Protein AF-D3AN12-F1 (afdb_monomer)

Radius of gyration: 29.31 Å; Cα contacts (8 Å, |Δi|>4): 213; chains: 1; bounding box: 76×52×79 Å

Sequence (267 aa):
MKKCLSVLLSAVMAASLLGGCGSADQKPTSPAAAESTAEGSTTAEAAPAPEKAETAPGEKKQISLWFWSAPADQQVLLKQIIEDDINAVQDDYVLNIEFHAGNDQNIATALAANSGPDIVFTSGPSYVTNYASAGKLENLDRYAEKYGWNDRLLEPIYNLGTYEGSLYGLSNSLMVMGVFYNKKVLSDNGWEVPKTIEEMETIMKAAQEKGLYGSVTGNKGWKPVNANYSSLFLNHIAGPEKVYECLKGEAKWNNPDMVEALNKSAE

Solvent-accessible surface area (backbone atoms only — not comparable to full-atom values): 16950 Å² total; per-residue (Å²): 140,80,77,71,69,70,64,66,66,69,66,70,80,74,76,84,83,87,88,80,90,82,91,80,92,79,82,93,76,85,83,78,88,80,86,86,84,89,80,81,92,74,84,76,77,76,76,79,77,82,74,79,76,81,74,57,94,92,57,58,46,80,40,36,30,45,35,70,55,63,61,69,72,55,47,52,52,51,39,54,69,48,34,49,54,52,38,75,77,38,85,64,42,35,61,44,80,43,70,29,84,62,32,57,59,52,46,54,54,26,50,75,69,77,46,70,54,78,40,85,58,68,97,50,48,73,54,44,46,57,34,47,77,66,68,73,47,66,78,37,52,72,54,33,62,76,69,45,39,80,82,73,46,57,66,72,42,50,56,49,12,40,48,99,90,40,35,50,48,77,60,94,72,86,88,82,89,80,88,86,78,64,67,65,64,31,58,79,68,76,45,78,86,61,88,47,69,69,51,41,50,52,53,22,51,57,28,43,78,71,76,41,80,53,76,88,85,85,42,89,89,49,61,72,51,54,56,58,58,52,46,50,30,35,36,72,63,39,28,57,67,56,50,48,35,32,74,73,64,78,38,67,76,86,36,70,49,46,48,49,13,54,54,61,72,74,110

Organism: NCBI:txid566550

pLDDT: mean 81.26, std 22.51, range [25.5, 97.81]

Mean predicted aligned error: 13.16 Å

Secondary structure (DSSP, 8-state):
--SSSTTTSSSSTTSSS-----------PPPP-------------PPPPPP-PPPPTTPPEEEEEEEE---HHHHHHHIIIIIIHHHHT-SSEEEEEEEETTHHHHHHHHHHTT---SB---SSHHHHHHHHHTT-S---HHHHHHHTHHHHS-HHHHHTTEETTEE----S----------HHHHHHTTPPPPSSHHHHHHHHHHHHHTT--S-----SS-TTHHHHHHHHHIIIII-HHHHHHHHTTSS-TTSHHHHHHHHHTT-

Foldseek 3Di:
DPPVVVVVVVVVVPPPPDDDDDDDDDDDDDDDDDDDDDDDDDPPDDDDDDDPDDDPPQDAAEFEEEDADDPPVVVVVCCVVPQVVVCVPDRRYHYDYDHDHVLQVVQVVQLVVVHDGNHYDDPFLVVLQVCVVVVSFDFCVVVCVVVVVVVVDDPVQQVSQDYPRTGGDGDPDDDDDDDDDDPVVCVVVVHDDDPDPVSLVVQQVVQVVVVHHSDDDDPPVPVCCVVVLLVVLLCPQLNPVNVVCCVVVVDPCPDPSNVVSVVVSVD

Nearest PDB structures (foldseek):
  4r9g-assembly1_A  TM=7.525E-01  e=2.492E-06  Caldanaerobius polysaccharolyticus
  4ry1-assembly2_B  TM=7.846E-01  e=5.641E-04  Pectobacterium atrosepticum SCRI1043
  3k02-assembly1_A  TM=7.429E-01  e=3.812E-04  Streptomyces glaucescens
  4jxi-assembly2_B  TM=6.904E-01  e=2.935E-04  synthetic construct
  5ci5-assembly2_B  TM=7.044E-01  e=5.641E-04  Pseudothermotoga lettingae TMO

InterPro domains:
  IPR006059 Bacterial-type extracellular solute-binding protein [PF13416] (105-233)
  IPR050490 Bacterial solute-binding protein 1 [PTHR43649] (7-264)

Structure (mmCIF, N/CA/C/O backbone):
data_AF-D3AN12-F1
#
_entry.id   AF-D3AN12-F1
#
loop_
_atom_site.group_PDB
_atom_site.id
_atom_site.type_symbol
_atom_site.label_atom_id
_atom_site.label_alt_id
_atom_site.label_comp_id
_atom_site.label_asym_id
_atom_site.label_entity_id
_atom_site.label_seq_id
_atom_site.pdbx_PDB_ins_code
_atom_site.Cartn_x
_atom_site.Cartn_y
_atom_site.Cartn_z
_atom_site.occupancy
_atom_site.B_iso_or_equiv
_atom_site.auth_seq_id
_atom_site.auth_comp_id
_atom_site.auth_asym_id
_atom_site.auth_atom_id
_atom_site.pdbx_PDB_model_num
ATOM 1 N N . MET A 1 1 ? 44.619 -27.761 39.019 1.00 52.31 1 MET A N 1
ATOM 2 C CA . MET A 1 1 ? 44.752 -26.403 38.433 1.00 52.31 1 MET A CA 1
ATOM 3 C C . MET A 1 1 ? 43.468 -25.879 37.758 1.00 52.31 1 MET A C 1
ATOM 5 O O . MET A 1 1 ? 43.549 -25.095 36.830 1.00 52.31 1 MET A O 1
ATOM 9 N N . LYS A 1 2 ? 42.268 -26.238 38.246 1.00 39.97 2 LYS A N 1
ATOM 10 C CA . LYS A 1 2 ? 40.987 -25.613 37.835 1.00 39.97 2 LYS A CA 1
ATOM 11 C C . LYS A 1 2 ? 40.134 -25.131 39.023 1.00 39.97 2 LYS A C 1
ATOM 13 O O . LYS A 1 2 ? 39.005 -24.716 38.834 1.00 39.97 2 LYS A O 1
ATOM 18 N N . LYS A 1 3 ? 40.678 -25.177 40.249 1.00 45.53 3 LYS A N 1
ATOM 19 C CA . LYS A 1 3 ? 39.999 -24.734 41.484 1.00 45.53 3 LYS A CA 1
ATOM 20 C C . LYS A 1 3 ? 40.662 -23.528 42.172 1.00 45.53 3 LYS A C 1
ATOM 22 O O . LYS A 1 3 ? 40.116 -23.025 43.138 1.00 45.53 3 LYS A O 1
ATOM 27 N N . CYS A 1 4 ? 41.788 -23.028 41.649 1.00 49.06 4 CYS A N 1
ATOM 28 C CA . CYS A 1 4 ? 42.435 -21.803 42.151 1.00 49.06 4 CYS A CA 1
ATOM 29 C C . CYS A 1 4 ? 42.132 -20.557 41.298 1.00 49.06 4 CYS A C 1
ATOM 31 O O . CYS A 1 4 ? 42.410 -19.450 41.733 1.00 49.06 4 CYS A O 1
ATOM 33 N N . LEU A 1 5 ? 41.531 -20.716 40.112 1.00 46.91 5 LEU A N 1
ATOM 34 C CA . LEU A 1 5 ? 41.168 -19.591 39.237 1.00 46.91 5 LEU A CA 1
ATOM 35 C C . LEU A 1 5 ? 39.780 -19.005 39.572 1.00 46.91 5 LEU A C 1
ATOM 37 O O . LEU A 1 5 ? 39.487 -17.865 39.240 1.00 46.91 5 LEU A O 1
ATOM 41 N N . SER A 1 6 ? 38.938 -19.766 40.277 1.00 44.53 6 SER A N 1
ATOM 42 C CA . SER A 1 6 ? 37.552 -19.400 40.612 1.00 44.53 6 SER A CA 1
ATOM 43 C C . SER A 1 6 ? 37.424 -18.502 41.849 1.00 44.53 6 SER A C 1
ATOM 45 O O . SER A 1 6 ? 36.357 -17.956 42.093 1.00 44.53 6 SER A O 1
ATOM 47 N N . VAL A 1 7 ? 38.492 -18.360 42.642 1.00 49.88 7 VAL A N 1
ATOM 48 C CA . VAL A 1 7 ? 38.493 -17.577 43.894 1.00 49.88 7 VAL A CA 1
ATOM 49 C C . VAL A 1 7 ? 39.063 -16.166 43.683 1.00 49.88 7 VAL A C 1
ATOM 51 O O . VAL A 1 7 ? 38.741 -15.253 44.433 1.00 49.88 7 VAL A O 1
ATOM 54 N N . LEU A 1 8 ? 39.836 -15.945 42.614 1.00 45.38 8 LEU A N 1
ATOM 55 C CA . LEU A 1 8 ? 40.460 -14.651 42.308 1.00 45.38 8 LEU A CA 1
ATOM 56 C C . LEU A 1 8 ? 39.580 -13.706 41.472 1.00 45.38 8 LEU A C 1
ATOM 58 O O . LEU A 1 8 ? 39.816 -12.503 41.482 1.00 45.38 8 LEU A O 1
ATOM 62 N N . LEU A 1 9 ? 38.536 -14.210 40.805 1.00 42.16 9 LEU A N 1
ATOM 63 C CA . LEU A 1 9 ? 37.621 -13.375 40.010 1.00 42.16 9 LEU A CA 1
ATOM 64 C C . LEU A 1 9 ? 36.432 -12.826 40.822 1.00 42.16 9 LEU A C 1
ATOM 66 O O . LEU A 1 9 ? 35.814 -11.840 40.433 1.00 42.16 9 LEU A O 1
ATOM 70 N N . SER A 1 10 ? 36.157 -13.412 41.989 1.00 45.72 10 SER A N 1
ATOM 71 C CA . SER A 1 10 ? 35.068 -13.000 42.888 1.00 45.72 10 SER A CA 1
ATOM 72 C C . SER A 1 10 ? 35.474 -11.897 43.876 1.00 45.72 10 SER A C 1
ATOM 74 O O . SER A 1 10 ? 34.620 -11.360 44.572 1.00 45.72 10 SER A O 1
ATOM 76 N N . ALA A 1 11 ? 36.762 -11.535 43.933 1.00 45.75 11 ALA A N 1
ATOM 77 C CA . ALA A 1 11 ? 37.289 -10.494 44.822 1.00 45.75 11 ALA A CA 1
ATOM 78 C C . ALA A 1 11 ? 37.410 -9.105 44.159 1.00 45.75 11 ALA A C 1
ATOM 80 O O . ALA A 1 11 ? 37.639 -8.120 44.852 1.00 45.75 11 ALA A O 1
ATOM 81 N N . VAL A 1 12 ? 37.223 -8.998 42.836 1.00 45.31 12 VAL A N 1
ATOM 82 C CA . VAL A 1 12 ? 37.348 -7.721 42.097 1.00 45.31 12 VAL A CA 1
ATOM 83 C C . VAL A 1 12 ? 35.992 -7.026 41.881 1.00 45.31 12 VAL A C 1
ATOM 85 O O . VAL A 1 12 ? 35.948 -5.829 41.629 1.00 45.31 12 VAL A O 1
ATOM 88 N N . MET A 1 13 ? 34.865 -7.722 42.080 1.00 43.56 13 MET A N 1
ATOM 89 C CA . MET A 1 13 ? 33.516 -7.137 41.952 1.00 43.56 13 MET A CA 1
ATOM 90 C C . MET A 1 13 ? 32.923 -6.564 43.254 1.00 43.56 13 MET A C 1
ATOM 92 O O . MET A 1 13 ? 31.776 -6.132 43.258 1.00 43.56 13 MET A O 1
ATOM 96 N N . ALA A 1 14 ? 33.687 -6.511 44.350 1.00 46.44 14 ALA A N 1
ATOM 97 C CA . ALA A 1 14 ? 33.199 -6.048 45.656 1.00 46.44 14 ALA A CA 1
ATOM 98 C C . ALA A 1 14 ? 33.867 -4.751 46.168 1.00 46.44 14 ALA A C 1
ATOM 100 O O . ALA A 1 14 ? 33.756 -4.442 47.350 1.00 46.44 14 ALA A O 1
ATOM 101 N N . ALA A 1 15 ? 34.550 -3.985 45.305 1.00 47.16 15 ALA A N 1
ATOM 102 C CA . ALA A 1 15 ? 35.310 -2.789 45.704 1.00 47.16 15 ALA A CA 1
ATOM 103 C C . ALA A 1 15 ? 34.928 -1.490 44.961 1.00 47.16 15 ALA A C 1
ATOM 105 O O . ALA A 1 15 ? 35.727 -0.561 44.903 1.00 47.16 15 ALA A O 1
ATOM 106 N N . SER A 1 16 ? 33.716 -1.391 44.406 1.00 44.06 16 SER A N 1
ATOM 107 C CA . SER A 1 16 ? 33.217 -0.153 43.770 1.00 44.06 16 SER A CA 1
ATOM 108 C C . SER A 1 16 ? 31.897 0.371 44.346 1.00 44.06 16 SER A C 1
ATOM 110 O O . SER A 1 16 ? 31.283 1.273 43.785 1.00 44.06 16 SER A O 1
ATOM 112 N N . LEU A 1 17 ? 31.48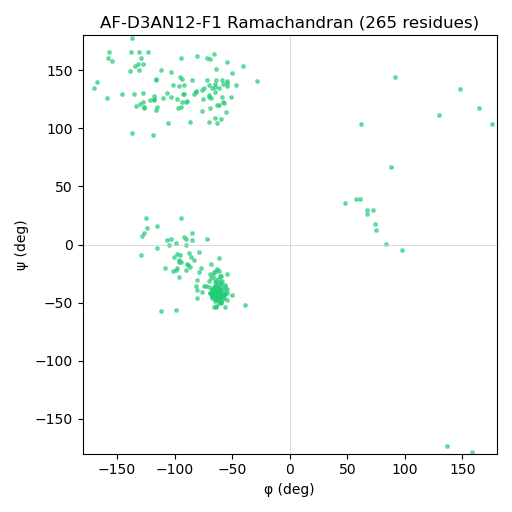2 -0.129 45.509 1.00 44.03 17 LEU A N 1
ATOM 113 C CA . LEU A 1 17 ? 30.376 0.435 46.277 1.00 44.03 17 LEU A CA 1
ATOM 114 C C . LEU A 1 17 ? 30.923 0.877 47.632 1.00 44.03 17 LEU A C 1
ATOM 116 O O . LEU A 1 17 ? 31.055 0.035 48.511 1.00 44.03 17 LEU A O 1
ATOM 120 N N . LEU A 1 18 ? 31.296 2.161 47.755 1.00 41.44 18 LEU A N 1
ATOM 121 C CA . LEU A 1 18 ? 31.170 3.023 48.948 1.00 41.44 18 LEU A CA 1
ATOM 122 C C . LEU A 1 18 ? 32.049 4.286 48.820 1.00 41.44 18 LEU A C 1
ATOM 124 O O . LEU A 1 18 ? 33.273 4.213 48.793 1.00 41.44 18 LEU A O 1
ATOM 128 N N . GLY A 1 19 ? 31.385 5.445 48.820 1.00 42.91 19 GLY A N 1
ATOM 129 C CA . GLY A 1 19 ? 31.954 6.795 48.919 1.00 42.91 19 GLY A CA 1
ATOM 130 C C . GLY A 1 19 ? 31.393 7.688 47.810 1.00 42.91 19 GLY A C 1
ATOM 131 O O . GLY A 1 19 ? 31.670 7.446 46.647 1.00 42.91 19 GLY A O 1
ATOM 132 N N . GLY A 1 20 ? 30.569 8.707 48.033 1.00 32.62 20 GLY A N 1
ATOM 133 C CA . GLY A 1 20 ? 30.207 9.465 49.230 1.00 32.62 20 GLY A CA 1
ATOM 134 C C . GLY A 1 20 ? 29.904 10.901 48.764 1.00 32.62 20 GLY A C 1
ATOM 135 O O . GLY A 1 20 ? 30.629 11.428 47.929 1.00 32.62 20 GLY A O 1
ATOM 136 N N . CYS A 1 21 ? 28.797 11.480 49.234 1.00 42.41 21 CYS A N 1
ATOM 137 C CA . CYS A 1 21 ? 28.154 12.727 48.788 1.00 42.41 21 CYS A CA 1
ATOM 138 C C . CYS A 1 21 ? 29.018 14.007 48.754 1.00 42.41 21 CYS A C 1
ATOM 140 O O . CYS A 1 21 ? 29.907 14.184 49.582 1.00 42.41 21 CYS A O 1
ATOM 142 N N . GLY A 1 22 ? 28.596 14.982 47.931 1.00 34.34 22 GLY A N 1
ATOM 143 C CA . GLY A 1 22 ? 28.888 16.409 48.134 1.00 34.34 22 GLY A CA 1
ATOM 144 C C . GLY A 1 22 ? 28.388 17.322 47.002 1.00 34.34 22 GLY A C 1
ATOM 145 O O . GLY A 1 22 ? 29.000 17.369 45.944 1.00 34.34 22 GLY A O 1
ATOM 146 N N . SER A 1 23 ? 27.283 18.043 47.229 1.00 35.72 23 SER A N 1
ATOM 147 C CA . SER A 1 23 ? 26.678 19.033 46.317 1.00 35.72 23 SER A CA 1
ATOM 148 C C . SER A 1 23 ? 27.484 20.333 46.200 1.00 35.72 23 SER A C 1
ATOM 150 O O . SER A 1 23 ? 27.900 20.862 47.227 1.00 35.72 23 SER A O 1
ATOM 152 N N . ALA A 1 24 ? 27.566 20.910 44.994 1.00 32.44 24 ALA A N 1
ATOM 153 C CA . ALA A 1 24 ? 27.491 22.359 44.745 1.00 32.44 24 ALA A CA 1
ATOM 154 C C . ALA A 1 24 ? 27.367 22.660 43.236 1.00 32.44 24 ALA A C 1
ATOM 156 O O . ALA A 1 24 ? 28.078 22.083 42.418 1.00 32.44 24 ALA A O 1
ATOM 157 N N . ASP A 1 25 ? 26.453 23.574 42.906 1.00 32.88 25 ASP A N 1
ATOM 158 C CA . ASP A 1 25 ? 26.190 24.175 41.594 1.00 32.88 25 ASP A CA 1
ATOM 159 C C . ASP A 1 25 ? 27.440 24.649 40.834 1.00 32.88 25 ASP A C 1
ATOM 161 O O . ASP A 1 25 ? 28.252 25.377 41.402 1.00 32.88 25 ASP A O 1
ATOM 165 N N . GLN A 1 26 ? 27.502 24.390 39.516 1.00 29.78 26 GLN A N 1
ATOM 166 C CA . GLN A 1 26 ? 27.959 25.372 38.516 1.00 29.78 26 GLN A CA 1
ATOM 167 C C . GLN A 1 26 ? 27.647 24.945 37.061 1.00 29.78 26 GLN A C 1
ATOM 169 O O . GLN A 1 26 ? 27.750 23.781 36.688 1.00 29.78 26 GLN A O 1
ATOM 174 N N . LYS A 1 27 ? 27.230 25.942 36.264 1.00 30.70 27 LYS A N 1
ATOM 175 C CA . LYS A 1 27 ? 26.805 25.939 34.845 1.00 30.70 27 LYS A CA 1
ATOM 176 C C . LYS A 1 27 ? 27.629 25.059 33.881 1.00 30.70 27 LYS A C 1
ATOM 178 O O . LYS A 1 27 ? 28.842 24.966 34.042 1.00 30.70 27 LYS A O 1
ATOM 183 N N . PRO A 1 28 ? 27.025 24.583 32.769 1.00 31.42 28 PRO A N 1
ATOM 184 C CA . PRO A 1 28 ? 27.781 24.008 31.664 1.00 31.42 28 PRO A CA 1
ATOM 185 C C . PRO A 1 28 ? 28.449 25.116 30.837 1.00 31.42 28 PRO A C 1
ATOM 187 O O . PRO A 1 28 ? 27.782 25.935 30.199 1.00 31.42 28 PRO A O 1
ATOM 190 N N . THR A 1 29 ? 29.779 25.131 30.843 1.00 27.70 29 THR A N 1
ATOM 191 C CA . THR A 1 29 ? 30.604 25.915 29.920 1.00 27.70 29 THR A CA 1
ATOM 192 C C . THR A 1 29 ? 30.964 25.034 28.726 1.00 27.70 29 THR A C 1
ATOM 194 O O . THR A 1 29 ? 31.534 23.958 28.887 1.00 27.70 29 THR A O 1
ATOM 197 N N . SER A 1 30 ? 30.613 25.495 27.528 1.00 36.59 30 SER A N 1
ATOM 198 C CA . SER A 1 30 ? 31.071 24.954 26.244 1.00 36.59 30 SER A CA 1
ATOM 199 C C . SER A 1 30 ? 32.601 25.017 26.126 1.00 36.59 30 SER A C 1
ATOM 201 O O . SER A 1 30 ? 33.173 26.044 26.506 1.00 36.59 30 SER A O 1
ATOM 203 N N . PRO A 1 31 ? 33.271 24.010 25.540 1.00 32.91 31 PRO A N 1
ATOM 204 C CA . PRO A 1 31 ? 34.570 24.218 24.919 1.00 32.91 31 PRO A CA 1
ATOM 205 C C . PRO A 1 31 ? 34.417 24.407 23.411 1.00 32.91 31 PRO A C 1
ATOM 207 O O . PRO A 1 31 ? 33.844 23.586 22.695 1.00 32.91 31 PRO A O 1
ATOM 210 N N . ALA A 1 32 ? 34.971 25.529 22.974 1.00 28.02 32 ALA A N 1
ATOM 211 C CA . ALA A 1 32 ? 35.115 25.957 21.604 1.00 28.02 32 ALA A CA 1
ATOM 212 C C . ALA A 1 32 ? 36.059 25.067 20.777 1.00 28.02 32 ALA A C 1
ATOM 214 O O . ALA A 1 32 ? 36.867 24.297 21.293 1.00 28.02 32 ALA A O 1
ATOM 215 N N . ALA A 1 33 ? 35.909 25.275 19.471 1.00 30.27 33 ALA A N 1
ATOM 216 C CA . ALA A 1 33 ? 36.721 24.862 18.341 1.00 30.27 33 ALA A CA 1
ATOM 217 C C . ALA A 1 33 ? 38.226 24.674 18.598 1.00 30.27 33 ALA A C 1
ATOM 219 O O . ALA A 1 33 ? 38.886 25.514 19.208 1.00 30.27 33 ALA A O 1
ATOM 220 N N . ALA A 1 34 ? 38.766 23.625 17.978 1.00 28.30 34 ALA A N 1
ATOM 221 C CA . ALA A 1 34 ? 40.162 23.545 17.576 1.00 28.30 34 ALA A CA 1
ATOM 222 C C . ALA A 1 34 ? 40.216 23.485 16.039 1.00 28.30 34 ALA A C 1
ATOM 224 O O . ALA A 1 34 ? 39.654 22.578 15.423 1.00 28.30 34 ALA A O 1
ATOM 225 N N . GLU A 1 35 ? 40.855 24.491 15.444 1.00 29.25 35 GLU A N 1
ATOM 226 C CA . GLU A 1 35 ? 41.240 24.566 14.032 1.00 29.25 35 GLU A CA 1
ATOM 227 C C . GLU A 1 35 ? 42.287 23.486 13.702 1.00 29.25 35 GLU A C 1
ATOM 229 O O . GLU A 1 35 ? 43.193 23.214 14.484 1.00 29.25 35 GLU A O 1
ATOM 234 N N . SER A 1 36 ? 42.057 22.745 12.617 1.00 29.86 36 SER A N 1
ATOM 235 C CA . SER A 1 36 ? 42.786 22.800 11.338 1.00 29.86 36 SER A CA 1
ATOM 236 C C . SER A 1 36 ? 44.280 22.461 11.386 1.00 29.86 36 SER A C 1
ATOM 238 O O . SER A 1 36 ? 45.129 23.306 11.657 1.00 29.86 36 SER A O 1
ATOM 240 N N . THR A 1 37 ? 44.592 21.247 10.932 1.00 25.50 37 THR A N 1
ATOM 241 C CA . THR A 1 37 ? 45.783 20.967 10.126 1.00 25.50 37 THR A CA 1
ATOM 242 C C . THR A 1 37 ? 45.368 20.105 8.937 1.00 25.50 37 THR A C 1
ATOM 244 O O . THR A 1 37 ? 44.813 19.018 9.081 1.00 25.50 37 THR A O 1
ATOM 247 N N . ALA A 1 38 ? 45.589 20.651 7.744 1.00 33.66 38 ALA A N 1
ATOM 248 C CA . ALA A 1 38 ? 45.408 19.988 6.466 1.00 33.66 38 ALA A CA 1
ATOM 249 C C . ALA A 1 38 ? 46.636 19.128 6.148 1.00 33.66 38 ALA A C 1
ATOM 251 O O . ALA A 1 38 ? 47.751 19.639 6.193 1.00 33.66 38 ALA A O 1
ATOM 252 N N . GLU A 1 39 ? 46.427 17.872 5.751 1.00 29.98 39 GLU A N 1
ATOM 253 C CA . GLU A 1 39 ? 47.400 17.106 4.970 1.00 29.98 39 GLU A CA 1
ATOM 254 C C . GLU A 1 39 ? 46.710 15.947 4.228 1.00 29.98 39 GLU A C 1
ATOM 256 O O . GLU A 1 39 ? 46.029 15.120 4.827 1.00 29.98 39 GLU A O 1
ATOM 261 N N . GLY A 1 40 ? 46.909 15.897 2.905 1.00 29.30 40 GLY A N 1
ATOM 262 C CA . GLY A 1 40 ? 46.912 14.647 2.140 1.00 29.30 40 GLY A CA 1
ATOM 263 C C . GLY A 1 40 ? 45.582 14.116 1.602 1.00 29.30 40 GLY A C 1
ATOM 264 O O . GLY A 1 40 ? 45.173 13.014 1.950 1.00 29.30 40 GLY A O 1
ATOM 265 N N . SER A 1 41 ? 44.964 14.832 0.658 1.00 33.06 41 SER A N 1
ATOM 266 C CA . SER A 1 41 ? 43.992 14.231 -0.267 1.00 33.06 41 SER A CA 1
ATOM 267 C C . SER A 1 41 ? 44.703 13.205 -1.158 1.00 33.06 41 SER A C 1
ATOM 269 O O . SER A 1 41 ? 45.494 13.574 -2.026 1.00 33.06 41 SER A O 1
ATOM 271 N N . THR A 1 42 ? 44.430 11.920 -0.943 1.00 29.30 42 THR A N 1
ATOM 272 C CA . THR A 1 42 ? 44.619 10.886 -1.964 1.00 29.30 42 THR A CA 1
ATOM 273 C C . THR A 1 42 ? 43.241 10.502 -2.472 1.00 29.30 42 THR A C 1
ATOM 275 O O . THR A 1 42 ? 42.447 9.860 -1.790 1.00 29.30 42 THR A O 1
ATOM 278 N N . THR A 1 43 ? 42.935 10.978 -3.673 1.00 34.22 43 THR A N 1
ATOM 279 C CA . THR A 1 43 ? 41.746 10.616 -4.432 1.00 34.22 43 THR A CA 1
ATOM 280 C C . THR A 1 43 ? 41.826 9.122 -4.734 1.00 34.22 43 THR A C 1
ATOM 282 O O . THR A 1 43 ? 42.618 8.699 -5.573 1.00 34.22 43 THR A O 1
ATOM 285 N N . ALA A 1 44 ? 41.048 8.309 -4.021 1.00 36.00 44 ALA A N 1
ATOM 286 C CA . ALA A 1 44 ? 40.800 6.935 -4.425 1.00 36.00 44 ALA A CA 1
ATOM 287 C C . ALA A 1 44 ? 39.917 6.983 -5.677 1.00 36.00 44 ALA A C 1
ATOM 289 O O . ALA A 1 44 ? 38.739 7.334 -5.614 1.00 36.00 44 ALA A O 1
ATOM 290 N N . GLU A 1 45 ? 40.532 6.705 -6.820 1.00 35.97 45 GLU A N 1
ATOM 291 C CA . GLU A 1 45 ? 39.868 6.493 -8.098 1.00 35.97 45 GLU A CA 1
ATOM 292 C C . GLU A 1 45 ? 38.826 5.380 -7.924 1.00 35.97 45 GLU A C 1
ATOM 294 O O . GLU A 1 45 ? 39.155 4.237 -7.596 1.00 35.97 45 GLU A O 1
ATOM 299 N N . ALA A 1 46 ? 37.548 5.742 -8.051 1.00 37.75 46 ALA A N 1
ATOM 300 C CA . ALA A 1 46 ? 36.456 4.787 -8.018 1.00 37.75 46 ALA A CA 1
ATOM 301 C C . ALA A 1 46 ? 36.618 3.836 -9.208 1.00 37.75 46 ALA A C 1
ATOM 303 O O . ALA A 1 46 ? 36.624 4.272 -10.359 1.00 37.75 46 ALA A O 1
ATOM 304 N N . ALA A 1 47 ? 36.764 2.543 -8.918 1.00 43.50 47 ALA A N 1
ATOM 305 C CA . ALA A 1 47 ? 36.786 1.510 -9.941 1.00 43.50 47 ALA A CA 1
ATOM 306 C C . ALA A 1 47 ? 35.517 1.618 -10.812 1.00 43.50 47 ALA A C 1
ATOM 308 O O . ALA A 1 47 ? 34.427 1.813 -10.260 1.00 43.50 47 ALA A O 1
ATOM 309 N N . PRO A 1 48 ? 35.630 1.503 -12.148 1.00 36.50 48 PRO A N 1
ATOM 310 C CA . PRO A 1 48 ? 34.466 1.520 -13.019 1.00 36.50 48 PRO A CA 1
ATOM 311 C C . PRO A 1 48 ? 33.511 0.386 -12.627 1.00 36.50 48 PRO A C 1
ATOM 313 O O . PRO A 1 48 ? 33.939 -0.727 -12.314 1.00 36.50 48 PRO A O 1
ATOM 316 N N . ALA A 1 49 ? 32.212 0.693 -12.618 1.00 39.50 49 ALA A N 1
ATOM 317 C CA . ALA A 1 49 ? 31.163 -0.298 -12.421 1.00 39.50 49 ALA A CA 1
ATOM 318 C C . ALA A 1 49 ? 31.330 -1.435 -13.449 1.00 39.50 49 ALA A C 1
ATOM 320 O O . ALA A 1 49 ? 31.682 -1.149 -14.597 1.00 39.50 49 ALA A O 1
ATOM 321 N N . PRO A 1 50 ? 31.105 -2.706 -13.070 1.00 37.22 50 PRO A N 1
ATOM 322 C CA . PRO A 1 50 ? 31.255 -3.814 -13.998 1.00 37.22 50 PRO A CA 1
ATOM 323 C C . PRO A 1 50 ? 30.271 -3.635 -15.155 1.00 37.22 50 PRO A C 1
ATOM 325 O O . PRO A 1 50 ? 29.057 -3.560 -14.962 1.00 37.22 50 PRO A O 1
ATOM 328 N N . GLU A 1 51 ? 30.825 -3.535 -16.358 1.00 43.66 51 GLU A N 1
ATOM 329 C CA . GLU A 1 51 ? 30.088 -3.506 -17.612 1.00 43.66 51 GLU A CA 1
ATOM 330 C C . GLU A 1 51 ? 29.249 -4.790 -17.712 1.00 43.66 51 GLU A C 1
ATOM 332 O O . GLU A 1 51 ? 29.768 -5.902 -17.570 1.00 43.66 51 GLU A O 1
ATOM 337 N N . LYS A 1 52 ? 27.927 -4.633 -17.868 1.00 49.81 52 LYS A N 1
ATOM 338 C CA . LYS A 1 52 ? 26.967 -5.738 -17.999 1.00 49.81 52 LYS A CA 1
ATOM 339 C C . LYS A 1 52 ? 27.390 -6.531 -19.243 1.00 49.81 52 LYS A C 1
ATOM 341 O O . LYS A 1 52 ? 27.274 -6.017 -20.350 1.00 49.81 52 LYS A O 1
ATOM 346 N N . ALA A 1 53 ? 27.945 -7.730 -19.048 1.00 46.38 53 ALA A N 1
ATOM 347 C CA . ALA A 1 53 ? 28.478 -8.552 -20.131 1.00 46.38 53 ALA A CA 1
ATOM 348 C C . ALA A 1 53 ? 27.438 -8.708 -21.254 1.00 46.38 53 ALA A C 1
ATOM 350 O O . ALA A 1 53 ? 26.293 -9.087 -20.992 1.00 46.38 53 ALA A O 1
ATOM 351 N N . GLU A 1 54 ? 27.830 -8.392 -22.492 1.00 50.88 54 GLU A N 1
ATOM 352 C CA . GLU A 1 54 ? 26.975 -8.589 -23.662 1.00 50.88 54 GLU A CA 1
ATOM 353 C C . GLU A 1 54 ? 26.601 -10.070 -23.784 1.00 50.88 54 GLU A C 1
ATOM 355 O O . GLU A 1 54 ? 27.453 -10.959 -23.768 1.00 50.88 54 GLU A O 1
ATOM 360 N N . THR A 1 55 ? 25.298 -10.329 -23.872 1.00 57.78 55 THR A N 1
ATOM 361 C CA . THR A 1 55 ? 24.734 -11.676 -23.977 1.00 57.78 55 THR A CA 1
ATOM 362 C C . THR A 1 55 ? 25.130 -12.289 -25.321 1.00 57.78 55 THR A C 1
ATOM 364 O O . THR A 1 55 ? 25.039 -11.624 -26.357 1.00 57.78 55 THR A O 1
ATOM 367 N N . ALA A 1 56 ? 25.576 -13.548 -25.324 1.00 58.44 56 ALA A N 1
ATOM 368 C CA . ALA A 1 56 ? 26.011 -14.218 -26.546 1.00 58.44 56 ALA A CA 1
ATOM 369 C C . ALA A 1 56 ? 24.842 -14.389 -27.545 1.00 58.44 56 ALA A C 1
ATOM 371 O O . ALA A 1 56 ? 23.687 -14.527 -27.131 1.00 58.44 56 ALA A O 1
ATOM 372 N N . PRO A 1 57 ? 25.101 -14.420 -28.868 1.00 52.84 57 PRO A N 1
ATOM 373 C CA . PRO A 1 57 ? 24.049 -14.598 -29.867 1.00 52.84 57 PRO A CA 1
ATOM 374 C C . PRO A 1 57 ? 23.256 -15.893 -29.635 1.00 52.84 57 PRO A C 1
ATOM 376 O O . PRO A 1 57 ? 23.824 -16.983 -29.659 1.00 52.84 57 PRO A O 1
ATOM 379 N N . GLY A 1 58 ? 21.940 -15.769 -29.442 1.00 68.69 58 GLY A N 1
ATOM 380 C CA . GLY A 1 58 ? 21.023 -16.893 -29.201 1.00 68.69 58 GLY A CA 1
ATOM 381 C C . GLY A 1 58 ? 20.683 -17.154 -27.729 1.00 68.69 58 GLY A C 1
ATOM 382 O O . GLY A 1 58 ? 19.828 -17.994 -27.455 1.00 68.69 58 GLY A O 1
ATOM 383 N N . GLU A 1 59 ? 21.296 -16.437 -26.786 1.00 82.94 59 GLU A N 1
ATOM 384 C CA . GLU A 1 59 ? 20.937 -16.498 -25.369 1.00 82.94 59 GLU A CA 1
ATOM 385 C C . GLU A 1 59 ? 19.902 -15.413 -25.027 1.00 82.94 59 GLU A C 1
ATOM 387 O O . GLU A 1 59 ? 20.074 -14.238 -25.360 1.00 82.94 59 GLU A O 1
ATOM 392 N N . LYS A 1 60 ? 18.803 -15.811 -24.371 1.00 90.62 60 LYS A N 1
ATOM 393 C CA . LYS A 1 60 ? 17.758 -14.877 -23.932 1.00 90.62 60 LYS A CA 1
ATOM 394 C C . LYS A 1 60 ? 18.313 -13.920 -22.876 1.00 90.62 60 LYS A C 1
ATOM 396 O O . LYS A 1 60 ? 19.014 -14.333 -21.947 1.00 90.62 60 LYS A O 1
ATOM 401 N N . LYS A 1 61 ? 17.951 -12.642 -22.977 1.00 95.31 61 LYS A N 1
ATOM 402 C CA . LYS A 1 61 ? 18.381 -11.600 -22.037 1.00 95.31 61 LYS A CA 1
ATOM 403 C C . LYS A 1 61 ? 17.705 -11.793 -20.683 1.00 95.31 61 LYS A C 1
ATOM 405 O O . LYS A 1 61 ? 16.484 -11.884 -20.595 1.00 95.31 61 LYS A O 1
ATOM 410 N N . GLN A 1 62 ? 18.493 -11.818 -19.617 1.00 95.62 62 GLN A N 1
ATOM 411 C CA . GLN A 1 62 ? 17.966 -11.964 -18.263 1.00 95.62 62 GLN A CA 1
ATOM 412 C C . GLN A 1 62 ? 17.351 -10.644 -17.783 1.00 95.62 62 GLN A C 1
ATOM 414 O O . GLN A 1 62 ? 17.971 -9.588 -17.916 1.00 95.62 62 GLN A O 1
ATOM 419 N N . ILE A 1 63 ? 16.148 -10.723 -17.219 1.00 97.44 63 ILE A N 1
ATOM 420 C CA . ILE A 1 63 ? 15.427 -9.633 -16.561 1.00 97.44 63 ILE A CA 1
ATOM 421 C C . ILE A 1 63 ? 15.227 -10.030 -15.107 1.00 97.44 63 ILE A C 1
ATOM 423 O O . ILE A 1 63 ? 14.674 -11.087 -14.813 1.00 97.44 63 ILE A O 1
ATOM 427 N N . SER A 1 64 ? 15.684 -9.188 -14.196 1.00 97.50 64 SER A N 1
ATOM 428 C CA . SER A 1 64 ? 15.603 -9.427 -12.757 1.00 97.50 64 SER A CA 1
ATOM 429 C C . SER A 1 64 ? 14.465 -8.632 -12.122 1.00 97.50 64 SER A C 1
ATOM 431 O O . SER A 1 64 ? 14.263 -7.453 -12.419 1.00 97.50 64 SER A O 1
ATOM 433 N N . LEU A 1 65 ? 13.732 -9.278 -11.218 1.00 96.50 65 LEU A N 1
ATOM 434 C CA . LEU A 1 65 ? 12.737 -8.654 -10.353 1.00 96.50 65 LEU A CA 1
ATOM 435 C C . LEU A 1 65 ? 13.049 -9.035 -8.910 1.00 96.50 65 LEU A C 1
ATOM 437 O O . LEU A 1 65 ? 13.077 -10.217 -8.572 1.00 96.50 65 LEU A O 1
ATOM 441 N N . TRP A 1 66 ? 13.258 -8.047 -8.045 1.00 96.69 66 TRP A N 1
ATOM 442 C CA . TRP A 1 66 ? 13.387 -8.303 -6.609 1.00 96.69 66 TRP A CA 1
ATOM 443 C C . TRP A 1 66 ? 12.028 -8.194 -5.931 1.00 96.69 66 TRP A C 1
ATOM 445 O O . TRP A 1 66 ? 11.315 -7.215 -6.131 1.00 96.69 66 TRP A O 1
ATOM 455 N N . PHE A 1 67 ? 11.667 -9.200 -5.137 1.00 94.75 67 PHE A N 1
ATOM 456 C CA . PHE A 1 67 ? 10.371 -9.300 -4.476 1.00 94.75 67 PHE A CA 1
ATOM 457 C C . PHE A 1 67 ? 10.514 -9.572 -2.978 1.00 94.75 67 PHE A C 1
ATOM 459 O O . PHE A 1 67 ? 11.543 -10.062 -2.500 1.00 94.75 67 PHE A O 1
ATOM 466 N N . TRP A 1 68 ? 9.456 -9.293 -2.213 1.00 91.94 68 TRP A N 1
ATOM 467 C CA . TRP A 1 68 ? 9.431 -9.615 -0.789 1.00 91.94 68 TRP A CA 1
ATOM 468 C C . TRP A 1 68 ? 9.569 -11.110 -0.562 1.00 91.94 68 TRP A C 1
ATOM 470 O O . TRP A 1 68 ? 8.877 -11.912 -1.184 1.00 91.94 68 TRP A O 1
ATOM 480 N N . SER A 1 69 ? 10.415 -11.481 0.394 1.00 89.69 69 SER A N 1
ATOM 481 C CA . SER A 1 69 ? 10.472 -12.863 0.853 1.00 89.69 69 SER A CA 1
ATOM 482 C C . SER A 1 69 ? 9.097 -13.374 1.298 1.00 89.69 69 SER A C 1
ATOM 484 O O . SER A 1 69 ? 8.347 -12.681 1.986 1.00 89.69 69 SER A O 1
ATOM 486 N N . ALA A 1 70 ? 8.805 -14.616 0.929 1.00 87.88 70 ALA A N 1
ATOM 487 C CA . ALA A 1 70 ? 7.612 -15.354 1.321 1.00 87.88 70 ALA A CA 1
ATOM 488 C C . ALA A 1 70 ? 8.009 -16.752 1.835 1.00 87.88 70 ALA A C 1
ATOM 490 O O . ALA A 1 70 ? 9.143 -17.188 1.609 1.00 87.88 70 ALA A O 1
ATOM 491 N N . PRO A 1 71 ? 7.116 -17.489 2.518 1.00 92.38 71 PRO A N 1
ATOM 492 C CA . PRO A 1 71 ? 7.298 -18.921 2.748 1.00 92.38 71 PRO A CA 1
ATOM 493 C C . PRO A 1 71 ? 7.633 -19.676 1.449 1.00 92.38 71 PRO A C 1
ATOM 495 O O . PRO A 1 71 ? 7.202 -19.282 0.367 1.00 92.38 71 PRO A O 1
ATOM 498 N N . ALA A 1 72 ? 8.433 -20.741 1.540 1.00 93.50 72 ALA A N 1
ATOM 499 C CA . ALA A 1 72 ? 9.011 -21.400 0.362 1.00 93.50 72 ALA A CA 1
ATOM 500 C C . ALA A 1 72 ? 7.957 -21.931 -0.627 1.00 93.50 72 ALA A C 1
ATOM 502 O O . ALA A 1 72 ? 8.127 -21.808 -1.836 1.00 93.50 72 ALA A O 1
ATOM 503 N N . ASP A 1 73 ? 6.852 -22.473 -0.122 1.00 94.06 73 ASP A N 1
ATOM 504 C CA . ASP A 1 73 ? 5.705 -22.914 -0.918 1.00 94.06 73 ASP A CA 1
ATOM 505 C C . ASP A 1 73 ? 5.058 -21.754 -1.691 1.00 94.06 73 ASP A C 1
ATOM 507 O O . ASP A 1 73 ? 4.738 -21.893 -2.871 1.00 94.06 73 ASP A O 1
ATOM 511 N N . GLN A 1 74 ? 4.940 -20.581 -1.068 1.00 92.19 74 GLN A N 1
ATOM 512 C CA . GLN A 1 74 ? 4.430 -19.380 -1.729 1.00 92.19 74 GLN A CA 1
ATOM 513 C C . GLN A 1 74 ? 5.404 -18.831 -2.776 1.00 92.19 74 GLN A C 1
ATOM 515 O O . GLN A 1 74 ? 4.958 -18.376 -3.825 1.00 92.19 74 GLN A O 1
ATOM 520 N N . GLN A 1 75 ? 6.719 -18.903 -2.537 1.00 93.81 75 GLN A N 1
ATOM 521 C CA . GLN A 1 75 ? 7.718 -18.510 -3.540 1.00 93.81 75 GLN A CA 1
ATOM 522 C C . GLN A 1 75 ? 7.615 -19.371 -4.805 1.00 93.81 75 GLN A C 1
ATOM 524 O O . GLN A 1 75 ? 7.665 -18.837 -5.911 1.00 93.81 75 GLN A O 1
ATOM 529 N N . VAL A 1 76 ? 7.429 -20.689 -4.646 1.00 94.44 76 VAL A N 1
ATOM 530 C CA . VAL A 1 76 ? 7.217 -21.612 -5.774 1.00 94.44 76 VAL A CA 1
ATOM 531 C C . VAL A 1 76 ? 5.960 -21.231 -6.553 1.00 94.44 76 VAL A C 1
ATOM 533 O O . VAL A 1 76 ? 6.029 -21.092 -7.771 1.00 94.44 76 VAL A O 1
ATOM 536 N N . LEU A 1 77 ? 4.838 -20.997 -5.867 1.00 93.44 77 LEU A N 1
ATOM 537 C CA . LEU A 1 77 ? 3.586 -20.600 -6.522 1.00 93.44 77 LEU A CA 1
ATOM 538 C C . LEU A 1 77 ? 3.711 -19.260 -7.260 1.00 93.44 77 LEU A C 1
ATOM 540 O O . LEU A 1 77 ? 3.229 -19.131 -8.381 1.00 93.44 77 LEU A O 1
ATOM 544 N N . LEU A 1 78 ? 4.374 -18.267 -6.661 1.00 91.56 78 LEU A N 1
ATOM 545 C CA . LEU A 1 78 ? 4.593 -16.966 -7.298 1.00 91.56 78 LEU A CA 1
ATOM 546 C C . LEU A 1 78 ? 5.459 -17.084 -8.556 1.00 91.56 78 LEU A C 1
ATOM 548 O O . LEU A 1 78 ? 5.142 -16.454 -9.563 1.00 91.56 78 LEU A O 1
ATOM 552 N N . LYS A 1 79 ? 6.509 -17.915 -8.530 1.00 94.69 79 LYS A N 1
ATOM 553 C CA . LYS A 1 79 ? 7.307 -18.203 -9.730 1.00 94.69 79 LYS A CA 1
ATOM 554 C C . LYS A 1 79 ? 6.465 -18.894 -10.802 1.00 94.69 79 LYS A C 1
ATOM 556 O O . LYS A 1 79 ? 6.463 -18.440 -11.935 1.00 94.69 79 LYS A O 1
ATOM 561 N N . GLN A 1 80 ? 5.667 -19.893 -10.443 1.00 93.25 80 GLN A N 1
ATOM 562 C CA . GLN A 1 80 ? 4.807 -20.586 -11.408 1.00 93.25 80 GLN A CA 1
ATOM 563 C C . GLN A 1 80 ? 3.780 -19.663 -12.075 1.00 93.25 80 GLN A C 1
ATOM 565 O O . GLN A 1 80 ? 3.537 -19.774 -13.267 1.00 93.25 80 GLN A O 1
ATOM 570 N N . ILE A 1 81 ? 3.178 -18.745 -11.318 1.00 90.81 81 ILE A N 1
ATOM 571 C CA . ILE A 1 81 ? 2.117 -17.867 -11.839 1.00 90.81 81 ILE A CA 1
ATOM 572 C C . ILE A 1 81 ? 2.683 -16.680 -12.629 1.00 90.81 81 ILE A C 1
ATOM 574 O O . ILE A 1 81 ? 2.013 -16.151 -13.508 1.00 90.81 81 ILE A O 1
ATOM 578 N N . ILE A 1 82 ? 3.880 -16.201 -12.286 1.00 92.25 82 ILE A N 1
ATOM 579 C CA . ILE A 1 82 ? 4.430 -14.968 -12.866 1.00 92.25 82 ILE A CA 1
ATOM 580 C C . ILE A 1 82 ? 5.629 -15.277 -13.757 1.00 92.25 82 ILE A C 1
ATOM 582 O O . ILE A 1 82 ? 5.641 -14.902 -14.924 1.00 92.25 82 ILE A O 1
ATOM 586 N N . GLU A 1 83 ? 6.645 -15.934 -13.204 1.00 94.75 83 GLU A N 1
ATOM 587 C CA . GLU A 1 83 ? 7.904 -16.226 -13.894 1.00 94.75 83 GLU A CA 1
ATOM 588 C C . GLU A 1 83 ? 7.682 -17.188 -15.065 1.00 94.75 83 GLU A C 1
ATOM 590 O O . GLU A 1 83 ? 8.021 -16.850 -16.198 1.00 94.75 83 GLU A O 1
ATOM 595 N N . ASP A 1 84 ? 7.057 -18.342 -14.816 1.00 94.94 84 ASP A N 1
ATOM 596 C CA . ASP A 1 84 ? 6.865 -19.382 -15.834 1.00 94.94 84 ASP A CA 1
ATOM 597 C C . ASP A 1 84 ? 5.915 -18.915 -16.946 1.00 94.94 84 ASP A C 1
ATOM 599 O O . ASP A 1 84 ? 6.235 -19.068 -18.126 1.00 94.94 84 ASP A O 1
ATOM 603 N N . ASP A 1 85 ? 4.792 -18.281 -16.592 1.00 93.56 85 ASP A N 1
ATOM 604 C CA . ASP A 1 85 ? 3.817 -17.768 -17.564 1.00 93.56 85 ASP A CA 1
ATOM 605 C C . ASP A 1 85 ? 4.422 -16.681 -18.468 1.00 93.56 85 ASP A C 1
ATOM 607 O O . ASP A 1 85 ? 4.204 -16.695 -19.682 1.00 93.56 85 ASP A O 1
ATOM 611 N N . ILE A 1 86 ? 5.222 -15.760 -17.912 1.00 93.75 86 ILE A N 1
ATOM 612 C CA . ILE A 1 86 ? 5.920 -14.736 -18.707 1.00 93.75 86 ILE A CA 1
ATOM 613 C C . ILE A 1 86 ? 6.992 -15.381 -19.592 1.00 93.75 86 ILE A C 1
ATOM 615 O O . ILE A 1 86 ? 7.093 -15.052 -20.776 1.00 93.75 86 ILE A O 1
ATOM 619 N N . ASN A 1 87 ? 7.774 -16.316 -19.051 1.00 95.44 87 ASN A N 1
ATOM 620 C CA . ASN A 1 87 ? 8.856 -16.975 -19.783 1.00 95.44 87 ASN A CA 1
ATOM 621 C C . ASN A 1 87 ? 8.347 -17.894 -20.902 1.00 95.44 87 ASN A C 1
ATOM 623 O O . ASN A 1 87 ? 9.032 -18.060 -21.914 1.00 95.44 87 ASN A O 1
ATOM 627 N N . ALA A 1 88 ? 7.147 -18.461 -20.755 1.00 94.81 88 ALA A N 1
ATOM 628 C CA . ALA A 1 88 ? 6.514 -19.303 -21.766 1.00 94.81 88 ALA A CA 1
ATOM 629 C C . ALA A 1 88 ? 6.082 -18.526 -23.021 1.00 94.81 88 ALA A C 1
ATOM 631 O O . ALA A 1 88 ? 5.992 -19.117 -24.097 1.00 94.81 88 ALA A O 1
ATOM 632 N N . VAL A 1 89 ? 5.819 -17.220 -22.898 1.00 94.12 89 VAL A N 1
ATOM 633 C CA . VAL A 1 89 ? 5.352 -16.364 -24.005 1.00 94.12 89 VAL A CA 1
ATOM 634 C C . VAL A 1 89 ? 6.418 -15.400 -24.530 1.00 94.12 89 VAL A C 1
ATOM 636 O O . VAL A 1 89 ? 6.121 -14.567 -25.385 1.00 94.12 89 VAL A O 1
ATOM 639 N N . GLN A 1 90 ? 7.643 -15.476 -24.008 1.00 92.06 90 GLN A N 1
ATOM 640 C CA . GLN A 1 90 ? 8.713 -14.534 -24.309 1.00 92.06 90 GLN A CA 1
ATOM 641 C C . GLN A 1 90 ? 9.899 -15.225 -24.985 1.00 92.06 90 GLN A C 1
ATOM 643 O O . GLN A 1 90 ? 10.491 -16.151 -24.433 1.00 92.06 90 GLN A O 1
ATOM 648 N N . ASP A 1 91 ? 10.298 -14.724 -26.152 1.00 92.44 91 ASP A N 1
ATOM 649 C CA . ASP A 1 91 ? 11.381 -15.285 -26.963 1.00 92.44 91 ASP A CA 1
ATOM 650 C C . ASP A 1 91 ? 12.731 -14.595 -26.736 1.00 92.44 91 ASP A C 1
ATOM 652 O O . ASP A 1 91 ? 13.767 -15.248 -26.840 1.00 92.44 91 ASP A O 1
ATOM 656 N N . ASP A 1 92 ? 12.730 -13.318 -26.351 1.00 94.56 92 ASP A N 1
ATOM 657 C CA . ASP A 1 92 ? 13.948 -12.504 -26.242 1.00 94.56 92 ASP A CA 1
ATOM 658 C C . ASP A 1 92 ? 14.492 -12.400 -24.810 1.00 94.56 92 ASP A C 1
ATOM 660 O O . ASP A 1 92 ? 15.673 -12.106 -24.604 1.00 94.56 92 ASP A O 1
ATOM 664 N N . TYR A 1 93 ? 13.635 -12.629 -23.813 1.00 95.44 93 TYR A N 1
ATOM 665 C CA . TYR A 1 93 ? 13.929 -12.388 -22.401 1.00 95.44 93 TYR A CA 1
ATOM 666 C C . TYR A 1 93 ? 13.561 -13.571 -21.501 1.00 95.44 93 TYR A C 1
ATOM 668 O O . TYR A 1 93 ? 12.685 -14.371 -21.823 1.00 95.44 93 TYR A O 1
ATOM 676 N N . VAL A 1 94 ? 14.225 -13.653 -20.348 1.00 96.38 94 VAL A N 1
ATOM 677 C CA . VAL A 1 94 ? 13.877 -14.554 -19.241 1.00 96.38 94 VAL A CA 1
ATOM 678 C C . VAL A 1 94 ? 13.738 -13.721 -17.977 1.00 96.38 94 VAL A C 1
ATOM 680 O O . VAL A 1 94 ? 14.696 -13.079 -17.550 1.00 96.38 94 VAL A O 1
ATOM 683 N N . LEU A 1 95 ? 12.545 -13.712 -17.392 1.00 97.12 95 LEU A N 1
ATOM 684 C CA . LEU A 1 95 ? 12.286 -13.150 -16.076 1.00 97.12 95 LEU A CA 1
ATOM 685 C C . LEU A 1 95 ? 12.842 -14.084 -15.000 1.00 97.12 95 LEU A C 1
ATOM 687 O O . LEU A 1 95 ? 12.600 -15.288 -15.039 1.00 97.12 95 LEU A O 1
ATOM 691 N N . ASN A 1 96 ? 13.524 -13.500 -14.018 1.00 96.56 96 ASN A N 1
ATOM 692 C CA . ASN A 1 96 ? 13.951 -14.150 -12.789 1.00 96.56 96 ASN A CA 1
ATOM 693 C C . ASN A 1 96 ? 13.474 -13.330 -11.591 1.00 96.56 96 ASN A C 1
ATOM 695 O O . ASN A 1 96 ? 13.891 -12.184 -11.397 1.00 96.56 96 ASN A O 1
ATOM 699 N N . ILE A 1 97 ? 12.617 -13.931 -10.771 1.00 96.38 97 ILE A N 1
ATOM 700 C CA . ILE A 1 97 ? 12.176 -13.364 -9.501 1.00 96.38 97 ILE A CA 1
ATOM 701 C C . ILE A 1 97 ? 13.133 -13.814 -8.398 1.00 96.38 97 ILE A C 1
ATOM 703 O O . ILE A 1 97 ? 13.318 -15.015 -8.153 1.00 96.38 97 ILE A O 1
ATOM 707 N N . GLU A 1 98 ? 13.708 -12.840 -7.701 1.00 95.44 98 GLU A N 1
ATOM 708 C CA . GLU A 1 98 ? 14.569 -13.033 -6.540 1.00 95.44 98 GLU A CA 1
ATOM 709 C C . GLU A 1 98 ? 13.859 -12.566 -5.269 1.00 95.44 98 GLU A C 1
ATOM 711 O O . GLU A 1 98 ? 13.399 -11.429 -5.168 1.00 95.44 98 GLU A O 1
ATOM 716 N N . PHE A 1 99 ? 13.784 -13.444 -4.272 1.00 95.31 99 PHE A N 1
ATOM 717 C CA . PHE A 1 99 ? 13.075 -13.176 -3.027 1.00 95.31 99 PHE A CA 1
ATOM 718 C C . PHE A 1 99 ? 14.034 -12.699 -1.940 1.00 95.31 99 PHE A C 1
ATOM 720 O O . PHE A 1 99 ? 14.899 -13.449 -1.485 1.00 95.31 99 PHE A O 1
ATOM 727 N N . HIS A 1 100 ? 13.829 -11.474 -1.463 1.00 93.44 100 HIS A N 1
ATOM 728 C CA . HIS A 1 100 ? 14.722 -10.821 -0.511 1.00 93.44 100 HIS A CA 1
ATOM 729 C C . HIS A 1 100 ? 14.016 -10.517 0.810 1.00 93.44 100 HIS A C 1
ATOM 731 O O . HIS A 1 100 ? 12.956 -9.883 0.861 1.00 93.44 100 HIS A O 1
ATOM 737 N N . ALA A 1 101 ? 14.622 -10.942 1.921 1.00 90.00 101 ALA A N 1
ATOM 738 C CA . ALA A 1 101 ? 14.242 -10.428 3.232 1.00 90.00 101 ALA A CA 1
ATOM 739 C C . ALA A 1 101 ? 14.699 -8.963 3.322 1.00 90.00 101 ALA A C 1
ATOM 741 O O . ALA A 1 101 ? 15.861 -8.664 3.063 1.00 90.00 101 ALA A O 1
ATOM 742 N N . GLY A 1 102 ? 13.789 -8.047 3.661 1.00 90.12 102 GLY A N 1
ATOM 743 C CA . GLY A 1 102 ? 14.102 -6.613 3.659 1.00 90.12 102 GLY A CA 1
ATOM 744 C C . GLY A 1 102 ? 14.242 -6.002 2.258 1.00 90.12 102 GLY A C 1
ATOM 745 O O . GLY A 1 102 ? 14.982 -5.039 2.100 1.00 90.12 102 GLY A O 1
ATOM 746 N N . ASN A 1 103 ? 13.529 -6.543 1.262 1.00 94.94 103 ASN A N 1
ATOM 747 C CA . ASN A 1 103 ? 13.542 -6.103 -0.140 1.00 94.94 103 ASN A CA 1
ATOM 748 C C . ASN A 1 103 ? 13.617 -4.577 -0.334 1.00 94.94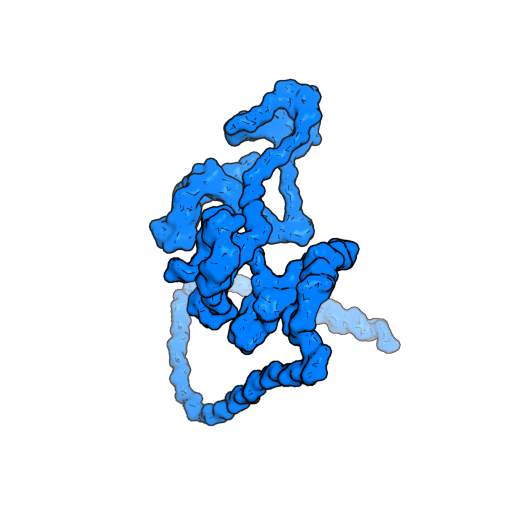 103 ASN A C 1
ATOM 750 O O . ASN A 1 103 ? 14.515 -4.102 -1.016 1.00 94.94 103 ASN A O 1
ATOM 754 N N . ASP A 1 104 ? 12.739 -3.800 0.308 1.00 93.88 104 ASP A N 1
ATOM 755 C CA . ASP A 1 104 ? 12.700 -2.342 0.123 1.00 93.88 104 ASP A CA 1
ATOM 756 C C . ASP A 1 104 ? 14.005 -1.656 0.563 1.00 93.88 104 ASP A C 1
ATOM 758 O O . ASP A 1 104 ? 14.465 -0.710 -0.076 1.00 93.88 104 ASP A O 1
ATOM 762 N N . GLN A 1 105 ? 14.636 -2.152 1.634 1.00 93.81 105 GLN A N 1
ATOM 763 C CA . GLN A 1 105 ? 15.937 -1.662 2.090 1.00 93.81 105 GLN A CA 1
ATOM 764 C C . GLN A 1 105 ? 17.042 -2.049 1.103 1.00 93.81 105 GLN A C 1
ATOM 766 O O . GLN A 1 105 ? 17.896 -1.219 0.790 1.00 93.81 105 GLN A O 1
ATOM 771 N N . ASN A 1 106 ? 17.010 -3.281 0.587 1.00 96.00 106 ASN A N 1
ATOM 772 C CA . ASN A 1 106 ? 17.979 -3.752 -0.402 1.00 96.00 106 ASN A CA 1
ATOM 773 C C . ASN A 1 106 ? 17.875 -2.939 -1.699 1.00 96.00 106 ASN A C 1
ATOM 775 O O . ASN A 1 106 ? 18.899 -2.504 -2.218 1.00 96.00 106 ASN A O 1
ATOM 779 N N . ILE A 1 107 ? 16.656 -2.670 -2.179 1.00 97.25 107 ILE A N 1
ATOM 780 C CA . ILE A 1 107 ? 16.392 -1.806 -3.338 1.00 97.25 107 ILE A CA 1
ATOM 781 C C . ILE A 1 107 ? 16.931 -0.399 -3.086 1.00 97.25 107 ILE A C 1
ATOM 783 O O . ILE A 1 107 ? 17.672 0.122 -3.917 1.00 97.25 107 ILE A O 1
ATOM 787 N N . ALA A 1 108 ? 16.620 0.207 -1.935 1.00 95.31 108 ALA A N 1
ATOM 788 C CA . ALA A 1 108 ? 17.112 1.543 -1.605 1.00 95.31 108 ALA A CA 1
ATOM 789 C C . ALA A 1 108 ? 18.649 1.611 -1.632 1.00 95.31 108 ALA A C 1
ATOM 791 O O . ALA A 1 108 ? 19.218 2.529 -2.225 1.00 95.31 108 ALA A O 1
ATOM 792 N N . THR A 1 109 ? 19.325 0.623 -1.037 1.00 96.88 109 THR A N 1
ATOM 793 C CA . THR A 1 109 ? 20.790 0.526 -1.044 1.00 96.88 109 THR A CA 1
ATOM 794 C C . THR A 1 109 ? 21.347 0.304 -2.453 1.00 96.88 109 THR A C 1
ATOM 796 O O . THR A 1 109 ? 22.300 0.983 -2.838 1.00 96.88 109 THR A O 1
ATOM 799 N N . ALA A 1 110 ? 20.753 -0.595 -3.240 1.00 97.19 110 ALA A N 1
ATOM 800 C CA . ALA A 1 110 ? 21.209 -0.897 -4.593 1.00 97.19 110 ALA A CA 1
ATOM 801 C C . ALA A 1 110 ? 21.074 0.319 -5.522 1.00 97.19 110 ALA A C 1
ATOM 803 O O . ALA A 1 110 ? 22.051 0.705 -6.172 1.00 97.19 110 ALA A O 1
ATOM 804 N N . LEU A 1 111 ? 19.912 0.984 -5.521 1.00 96.75 111 LEU A N 1
ATOM 805 C CA . LEU A 1 111 ? 19.657 2.160 -6.359 1.00 96.75 111 LEU A CA 1
ATOM 806 C C . LEU A 1 111 ? 20.547 3.346 -5.965 1.00 96.75 111 LEU A C 1
ATOM 808 O O . LEU A 1 111 ? 21.025 4.080 -6.839 1.00 96.75 111 LEU A O 1
ATOM 812 N N . ALA A 1 112 ? 20.837 3.519 -4.670 1.00 95.38 112 ALA A N 1
ATOM 813 C CA . ALA A 1 112 ? 21.810 4.510 -4.206 1.00 95.38 112 ALA A CA 1
ATOM 814 C C . ALA A 1 112 ? 23.208 4.258 -4.803 1.00 95.38 112 ALA A C 1
ATOM 816 O O . ALA A 1 112 ? 23.889 5.209 -5.182 1.00 95.38 112 ALA A O 1
ATOM 817 N N . ALA A 1 113 ? 23.588 2.990 -4.978 1.00 96.88 113 ALA A N 1
ATOM 818 C CA . ALA A 1 113 ? 24.831 2.565 -5.621 1.00 96.88 113 ALA A CA 1
ATOM 819 C C . ALA A 1 113 ? 24.764 2.483 -7.165 1.00 96.88 113 ALA A C 1
ATOM 821 O O . ALA A 1 113 ? 25.704 1.987 -7.778 1.00 96.88 113 ALA A O 1
ATOM 822 N N . ASN A 1 114 ? 23.690 2.973 -7.806 1.00 94.44 114 ASN A N 1
ATOM 823 C CA . ASN A 1 114 ? 23.454 2.849 -9.259 1.00 94.44 114 ASN A CA 1
ATOM 824 C C . ASN A 1 114 ? 23.431 1.387 -9.746 1.00 94.44 114 ASN A C 1
ATOM 826 O O . ASN A 1 114 ? 23.940 1.060 -10.815 1.00 94.44 114 ASN A O 1
ATOM 830 N N . SER A 1 115 ? 22.839 0.507 -8.946 1.00 95.31 115 SER A N 1
ATOM 831 C CA . SER A 1 115 ? 22.664 -0.918 -9.226 1.00 95.31 115 SER A CA 1
ATOM 832 C C . SER A 1 115 ? 21.249 -1.348 -8.836 1.00 95.31 115 SER A C 1
ATOM 834 O O . SER A 1 115 ? 20.487 -0.547 -8.296 1.00 95.31 115 SER A O 1
ATOM 836 N N . GLY A 1 116 ? 20.889 -2.605 -9.071 1.00 93.56 116 GLY A N 1
ATOM 837 C CA . GLY A 1 116 ? 19.605 -3.157 -8.647 1.00 93.56 116 GLY A CA 1
ATOM 838 C C . GLY A 1 116 ? 18.955 -4.013 -9.725 1.00 93.56 116 GLY A C 1
ATOM 839 O O . GLY A 1 116 ? 19.589 -4.288 -10.748 1.00 93.56 116 GLY A O 1
ATOM 840 N N . PRO A 1 117 ? 17.711 -4.451 -9.482 1.00 97.31 117 PRO A N 1
ATOM 841 C CA . PRO A 1 117 ? 16.964 -5.236 -10.446 1.00 97.31 117 PRO A CA 1
ATOM 842 C C . PRO A 1 117 ? 16.520 -4.383 -11.637 1.00 97.31 117 PRO A C 1
ATOM 844 O O . PRO A 1 117 ? 16.405 -3.161 -11.536 1.00 97.31 117 PRO A O 1
ATOM 847 N N . ASP A 1 118 ? 16.201 -5.042 -12.747 1.00 97.19 118 ASP A N 1
ATOM 848 C CA . ASP A 1 118 ? 15.596 -4.388 -13.912 1.00 97.19 118 ASP A CA 1
ATOM 849 C C . ASP A 1 118 ? 14.143 -3.959 -13.613 1.00 97.19 118 ASP A C 1
ATOM 851 O O . ASP A 1 118 ? 13.676 -2.941 -14.123 1.00 97.19 118 ASP A O 1
ATOM 855 N N . ILE A 1 119 ? 13.435 -4.709 -12.755 1.00 95.88 119 ILE A N 1
ATOM 856 C CA . ILE A 1 119 ? 12.092 -4.382 -12.260 1.00 95.88 119 ILE A CA 1
ATOM 857 C C . ILE A 1 119 ? 12.138 -4.168 -10.745 1.00 95.88 119 ILE A C 1
ATOM 859 O O . ILE A 1 119 ? 12.395 -5.085 -9.960 1.00 95.88 119 ILE A O 1
ATOM 863 N N . VAL A 1 120 ? 11.842 -2.936 -10.336 1.00 95.50 120 VAL A N 1
ATOM 864 C CA . VAL A 1 120 ? 11.802 -2.502 -8.938 1.00 95.50 120 VAL A CA 1
ATOM 865 C C . VAL A 1 120 ? 10.399 -2.713 -8.371 1.00 95.50 120 VAL A C 1
ATOM 867 O O . VAL A 1 120 ? 9.429 -2.159 -8.882 1.00 95.50 120 VAL A O 1
ATOM 870 N N . PHE A 1 121 ? 10.292 -3.478 -7.284 1.00 94.56 121 PHE A N 1
ATOM 871 C CA . PHE A 1 121 ? 9.031 -3.722 -6.586 1.00 94.56 121 PHE A CA 1
ATOM 872 C C . PHE A 1 121 ? 9.125 -3.257 -5.128 1.00 94.56 121 PHE A C 1
ATOM 874 O O . PHE A 1 121 ? 10.020 -3.689 -4.407 1.00 94.56 121 PHE A O 1
ATOM 881 N N . THR A 1 122 ? 8.228 -2.373 -4.684 1.00 92.50 122 THR A N 1
ATOM 882 C CA . THR A 1 122 ? 8.303 -1.706 -3.368 1.00 92.50 122 THR A CA 1
ATOM 883 C C . THR A 1 122 ? 6.947 -1.617 -2.669 1.00 92.50 122 THR A C 1
ATOM 885 O O . THR A 1 122 ? 5.898 -1.794 -3.287 1.00 92.50 122 THR A O 1
ATOM 888 N N . SER A 1 123 ? 6.954 -1.308 -1.365 1.00 87.31 123 SER A N 1
ATOM 889 C CA . SER A 1 123 ? 5.750 -1.258 -0.509 1.00 87.31 123 SER A CA 1
ATOM 890 C C . SER A 1 123 ? 4.797 -0.089 -0.751 1.00 87.31 123 SER A C 1
ATOM 892 O O . SER A 1 123 ? 3.821 0.050 -0.012 1.00 87.31 123 SER A O 1
ATOM 894 N N . GLY A 1 124 ? 5.028 0.752 -1.760 1.00 86.12 124 GLY A N 1
ATOM 895 C CA . GLY A 1 124 ? 4.037 1.757 -2.115 1.00 86.12 124 GLY A CA 1
ATOM 896 C C . GLY A 1 124 ? 4.544 2.964 -2.899 1.00 86.12 124 GLY A C 1
ATOM 897 O O . GLY A 1 124 ? 5.733 3.088 -3.201 1.00 86.12 124 GLY A O 1
ATOM 898 N N . PRO A 1 125 ? 3.628 3.900 -3.188 1.00 85.50 125 PRO A N 1
ATOM 899 C CA . PRO A 1 125 ? 3.870 5.040 -4.072 1.00 85.50 125 PRO A CA 1
ATOM 900 C C . PRO A 1 125 ? 4.898 6.040 -3.528 1.00 85.50 125 PRO A C 1
ATOM 902 O O . PRO A 1 125 ? 5.562 6.720 -4.302 1.00 85.50 125 PRO A O 1
ATOM 905 N N . SER A 1 126 ? 5.107 6.100 -2.208 1.00 86.62 126 SER A N 1
ATOM 906 C CA . SER A 1 126 ? 6.130 6.973 -1.609 1.00 86.62 126 SER A CA 1
ATOM 907 C C . SER A 1 126 ? 7.550 6.652 -2.091 1.00 86.62 126 SER A C 1
ATOM 909 O O . SER A 1 126 ? 8.396 7.543 -2.149 1.00 86.62 126 SER A O 1
ATOM 911 N N . TYR A 1 127 ? 7.817 5.402 -2.482 1.00 92.69 127 TYR A N 1
ATOM 912 C CA . TYR A 1 127 ? 9.091 5.011 -3.082 1.00 92.69 127 TYR A CA 1
ATOM 913 C C . TYR A 1 127 ? 9.240 5.538 -4.513 1.00 92.69 127 TYR A C 1
ATOM 915 O O . TYR A 1 127 ? 10.341 5.934 -4.889 1.00 92.69 127 TYR A O 1
ATOM 923 N N . VAL A 1 128 ? 8.148 5.595 -5.287 1.00 93.56 128 VAL A N 1
ATOM 924 C CA . VAL A 1 128 ? 8.157 6.104 -6.669 1.00 93.56 128 VAL A CA 1
ATOM 925 C C . VAL A 1 128 ? 8.624 7.556 -6.687 1.00 93.56 128 VAL A C 1
ATOM 927 O O . VAL A 1 128 ? 9.586 7.864 -7.381 1.00 93.56 128 VAL A O 1
ATOM 930 N N . THR A 1 129 ? 8.035 8.418 -5.852 1.00 90.31 129 THR A N 1
ATOM 931 C CA . THR A 1 129 ? 8.447 9.826 -5.709 1.00 90.31 129 THR A CA 1
ATOM 932 C C . THR A 1 129 ? 9.938 9.963 -5.390 1.00 90.31 129 THR A C 1
ATOM 934 O O . THR A 1 129 ? 10.653 10.737 -6.028 1.00 90.31 129 THR A O 1
ATOM 937 N N . ASN A 1 130 ? 10.438 9.193 -4.420 1.00 92.00 130 ASN A N 1
ATOM 938 C CA . ASN A 1 130 ? 11.834 9.287 -3.985 1.00 92.00 130 ASN A CA 1
ATOM 939 C C . ASN A 1 130 ? 12.815 8.819 -5.068 1.00 92.00 130 ASN A C 1
ATOM 941 O O . ASN A 1 130 ? 13.874 9.414 -5.248 1.00 92.00 130 ASN A O 1
ATOM 945 N N . TYR A 1 131 ? 12.486 7.752 -5.791 1.00 96.31 131 TYR A N 1
ATOM 946 C CA . TYR A 1 131 ? 13.376 7.197 -6.808 1.00 96.31 131 TYR A CA 1
ATOM 947 C C . TYR A 1 131 ? 13.290 7.947 -8.140 1.00 96.31 131 TYR A C 1
ATOM 949 O O . TYR A 1 131 ? 14.321 8.137 -8.782 1.00 96.31 131 TYR A O 1
ATOM 957 N N . ALA A 1 132 ? 12.109 8.432 -8.529 1.00 95.94 132 ALA A N 1
ATOM 958 C CA . ALA A 1 132 ? 11.936 9.280 -9.707 1.00 95.94 132 ALA A CA 1
ATOM 959 C C . ALA A 1 132 ? 12.664 10.623 -9.539 1.00 95.94 132 ALA A C 1
ATOM 961 O O . ALA A 1 132 ? 13.452 10.995 -10.406 1.00 95.94 132 ALA A O 1
ATOM 962 N N . SER A 1 133 ? 12.504 11.296 -8.390 1.00 94.31 133 SER A N 1
ATOM 963 C CA . SER A 1 133 ? 13.228 12.547 -8.091 1.00 94.31 133 SER A CA 1
ATOM 964 C C . SER A 1 133 ? 14.751 12.368 -8.054 1.00 94.31 133 SER A C 1
ATOM 966 O O . SER A 1 133 ? 15.495 13.280 -8.407 1.00 94.31 133 SER A O 1
ATOM 968 N N . ALA A 1 134 ? 15.230 11.175 -7.686 1.00 95.62 134 ALA A N 1
ATOM 969 C CA . ALA A 1 134 ? 16.645 10.811 -7.719 1.00 95.62 134 ALA A CA 1
ATOM 970 C C . ALA A 1 134 ? 17.135 10.300 -9.093 1.00 95.62 134 ALA A C 1
ATOM 972 O O . ALA A 1 134 ? 18.287 9.867 -9.197 1.00 95.62 134 ALA A O 1
ATOM 973 N N . GLY A 1 135 ? 16.287 10.302 -10.129 1.00 96.12 135 GLY A N 1
ATOM 974 C CA . GLY A 1 135 ? 16.637 9.849 -11.481 1.00 96.12 135 GLY A CA 1
ATOM 975 C C . GLY A 1 135 ? 16.914 8.345 -11.590 1.00 96.12 135 GLY A C 1
ATOM 976 O O . GLY A 1 135 ? 17.705 7.927 -12.431 1.00 96.12 135 GLY A O 1
ATOM 977 N N . LYS A 1 136 ? 16.326 7.531 -10.707 1.00 96.94 136 LYS A N 1
ATOM 978 C CA . LYS A 1 136 ? 16.567 6.078 -10.619 1.00 96.94 136 LYS A CA 1
ATOM 979 C C . LYS A 1 136 ? 15.516 5.229 -11.326 1.00 96.94 136 LYS A C 1
ATOM 981 O O . LYS A 1 136 ? 15.694 4.020 -11.412 1.00 96.94 136 LYS A O 1
ATOM 986 N N . LEU A 1 137 ? 14.428 5.841 -11.789 1.00 96.50 137 LEU A N 1
ATOM 987 C CA . LEU A 1 137 ? 13.338 5.168 -12.491 1.00 96.50 137 LEU A CA 1
ATOM 988 C C . LEU A 1 137 ? 13.231 5.683 -13.926 1.00 96.50 137 LEU A C 1
ATOM 990 O O . LEU A 1 137 ? 13.395 6.875 -14.184 1.00 96.50 137 LEU A O 1
ATOM 994 N N . GLU A 1 138 ? 12.925 4.771 -14.842 1.00 96.81 138 GLU A N 1
ATOM 995 C CA . GLU A 1 138 ? 12.625 5.079 -16.240 1.00 96.81 138 GLU A CA 1
ATOM 996 C C . GLU A 1 138 ? 11.274 5.804 -16.338 1.00 96.81 138 GLU A C 1
ATOM 998 O O . GLU A 1 138 ? 10.302 5.400 -15.699 1.00 96.81 138 GLU A O 1
ATOM 1003 N N . ASN A 1 139 ? 11.195 6.852 -17.163 1.00 97.62 139 ASN A N 1
ATOM 1004 C CA . ASN A 1 139 ? 9.912 7.465 -17.506 1.00 97.62 139 ASN A CA 1
ATOM 1005 C C . ASN A 1 139 ? 9.096 6.488 -18.375 1.00 97.62 139 ASN A C 1
ATOM 1007 O O . ASN A 1 139 ? 9.559 6.006 -19.416 1.00 97.62 139 ASN A O 1
AT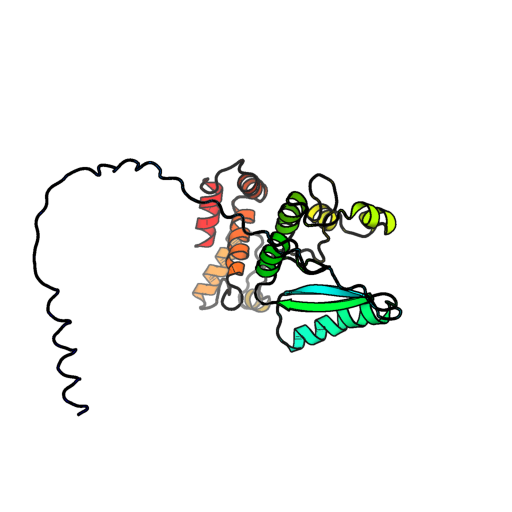OM 1011 N N . LEU A 1 140 ? 7.867 6.205 -17.947 1.00 97.25 140 LEU A N 1
ATOM 1012 C CA . LEU A 1 140 ? 6.998 5.205 -18.551 1.00 97.25 140 LEU A CA 1
ATOM 1013 C C . LEU A 1 140 ? 5.950 5.776 -19.514 1.00 97.25 140 LEU A C 1
ATOM 1015 O O . LEU A 1 140 ? 5.190 4.993 -20.086 1.00 97.25 140 LEU A O 1
ATOM 1019 N N . ASP A 1 141 ? 5.913 7.089 -19.753 1.00 97.25 141 ASP A N 1
ATOM 1020 C CA . ASP A 1 141 ? 4.849 7.748 -20.527 1.00 97.25 141 ASP A CA 1
ATOM 1021 C C . ASP A 1 141 ? 4.739 7.177 -21.946 1.00 97.25 141 ASP A C 1
ATOM 1023 O O . ASP A 1 141 ? 3.648 6.846 -22.411 1.00 97.25 141 ASP A O 1
ATOM 1027 N N . ARG A 1 142 ? 5.881 6.938 -22.608 1.00 97.69 142 ARG A N 1
ATOM 1028 C CA . ARG A 1 142 ? 5.909 6.316 -23.946 1.00 97.69 142 ARG A CA 1
ATOM 1029 C C . ARG A 1 142 ? 5.273 4.924 -23.972 1.00 97.69 142 ARG A C 1
ATOM 1031 O O . ARG A 1 142 ? 4.712 4.514 -24.986 1.00 97.69 142 ARG A O 1
ATOM 1038 N N . TYR A 1 143 ? 5.391 4.168 -22.880 1.00 96.25 143 TYR A N 1
ATOM 1039 C CA . TYR A 1 143 ? 4.802 2.837 -22.766 1.00 96.25 143 TYR A CA 1
ATOM 1040 C C . TYR A 1 143 ? 3.320 2.937 -22.421 1.00 96.25 143 TYR A C 1
ATOM 1042 O O . TYR A 1 143 ? 2.521 2.194 -22.993 1.00 96.25 143 TYR A O 1
ATOM 1050 N N . ALA A 1 144 ? 2.956 3.883 -21.553 1.00 95.88 144 ALA A N 1
ATOM 1051 C CA . ALA A 1 144 ? 1.571 4.173 -21.222 1.00 95.88 144 ALA A CA 1
ATOM 1052 C C . ALA A 1 144 ? 0.764 4.558 -22.468 1.00 95.88 144 ALA A C 1
ATOM 1054 O O . ALA A 1 144 ? -0.315 4.006 -22.680 1.00 95.88 144 ALA A O 1
ATOM 1055 N N . GLU A 1 145 ? 1.315 5.415 -23.332 1.00 95.94 145 GLU A N 1
ATOM 1056 C CA . GLU A 1 145 ? 0.717 5.770 -24.623 1.00 95.94 145 GLU A CA 1
ATOM 1057 C C . GLU A 1 145 ? 0.639 4.552 -25.554 1.00 95.94 145 GLU A C 1
ATOM 1059 O O . GLU A 1 145 ? -0.443 4.186 -26.015 1.00 95.94 145 GLU A O 1
ATOM 1064 N N . LYS A 1 146 ? 1.769 3.867 -25.780 1.00 97.00 146 LYS A N 1
ATOM 1065 C CA . LYS A 1 146 ? 1.849 2.721 -26.701 1.00 97.00 146 LYS A CA 1
ATOM 1066 C C . LYS A 1 146 ? 0.861 1.603 -26.358 1.00 97.00 146 LYS A C 1
ATOM 1068 O O . LYS A 1 146 ? 0.313 0.971 -27.260 1.00 97.00 146 LYS A O 1
ATOM 1073 N N . TYR A 1 147 ? 0.683 1.311 -25.072 1.00 95.00 147 TYR A N 1
ATOM 1074 C CA . TYR A 1 147 ? -0.136 0.193 -24.601 1.00 95.00 147 TYR A CA 1
ATOM 1075 C C . TYR A 1 147 ? -1.514 0.618 -24.076 1.00 95.00 147 TYR A C 1
ATOM 1077 O O . TYR A 1 147 ? -2.258 -0.237 -23.577 1.00 95.00 147 TYR A O 1
ATOM 1085 N N . GLY A 1 148 ? -1.856 1.907 -24.194 1.00 95.31 148 GLY A N 1
ATOM 1086 C CA . GLY A 1 148 ? -3.139 2.465 -23.767 1.00 95.31 148 GLY A CA 1
ATOM 1087 C C . GLY A 1 148 ? -3.394 2.295 -22.270 1.00 95.31 148 GLY A C 1
ATOM 1088 O O . GLY A 1 148 ? -4.500 1.941 -21.869 1.00 95.31 148 GLY A O 1
ATOM 1089 N N . TRP A 1 149 ? -2.375 2.463 -21.423 1.00 93.94 149 TRP A N 1
ATOM 1090 C CA . TRP A 1 149 ? -2.516 2.233 -19.980 1.00 93.94 149 TRP A CA 1
ATOM 1091 C C . TRP A 1 149 ? -3.475 3.216 -19.308 1.00 93.94 149 TRP A C 1
ATOM 1093 O O . TRP A 1 149 ? -4.163 2.811 -18.374 1.00 93.94 149 TRP A O 1
ATOM 1103 N N . ASN A 1 150 ? -3.594 4.440 -19.830 1.00 86.31 150 ASN A N 1
ATOM 1104 C CA . ASN A 1 150 ? -4.547 5.445 -19.343 1.00 86.31 150 ASN A CA 1
ATOM 1105 C C . ASN A 1 150 ? -5.999 4.945 -19.359 1.00 86.31 150 ASN A C 1
ATOM 1107 O O . ASN A 1 150 ? -6.764 5.268 -18.458 1.00 86.31 150 ASN A O 1
ATOM 1111 N N . ASP A 1 151 ? -6.361 4.118 -20.343 1.00 90.00 151 ASP A N 1
ATOM 1112 C CA . ASP A 1 151 ? -7.727 3.600 -20.497 1.00 90.00 151 ASP A CA 1
ATOM 1113 C C . ASP A 1 151 ? -7.922 2.226 -19.836 1.00 90.00 151 ASP A C 1
ATOM 1115 O O . ASP A 1 151 ? -9.047 1.754 -19.664 1.00 90.00 151 ASP A O 1
ATOM 1119 N N . ARG A 1 152 ? -6.822 1.540 -19.503 1.00 91.19 152 ARG A N 1
ATOM 1120 C CA . ARG A 1 152 ? -6.833 0.161 -18.984 1.00 91.19 152 ARG A CA 1
ATOM 1121 C C . ARG A 1 152 ? -6.649 0.081 -17.477 1.00 91.19 152 ARG A C 1
ATOM 1123 O O . ARG A 1 152 ? -6.998 -0.939 -16.883 1.00 91.19 152 ARG A O 1
ATOM 1130 N N . LEU A 1 153 ? -6.062 1.110 -16.876 1.00 89.81 153 LEU A N 1
ATOM 1131 C CA . LEU A 1 153 ? -5.800 1.180 -15.448 1.00 89.81 153 LEU A CA 1
ATOM 1132 C C . LEU A 1 153 ? -6.807 2.100 -14.771 1.00 89.81 153 LEU A C 1
ATOM 1134 O O . LEU A 1 153 ? -7.269 3.083 -15.341 1.00 89.81 153 LEU A O 1
ATOM 1138 N N . LEU A 1 154 ? -7.132 1.784 -13.520 1.00 90.31 154 LEU A N 1
ATOM 1139 C CA . LEU A 1 154 ? -7.919 2.690 -12.697 1.00 90.31 154 LEU A CA 1
ATOM 1140 C C . LEU A 1 154 ? -7.112 3.967 -12.453 1.00 90.31 154 LEU A C 1
ATOM 1142 O O . LEU A 1 154 ? -5.940 3.892 -12.085 1.00 90.31 154 LEU A O 1
ATOM 1146 N N . GLU A 1 155 ? -7.756 5.124 -12.586 1.00 90.19 155 GLU A N 1
ATOM 1147 C CA . GLU A 1 155 ? -7.114 6.430 -12.402 1.00 90.19 155 GLU A CA 1
ATOM 1148 C C . GLU A 1 155 ? -6.316 6.537 -11.083 1.00 90.19 155 GLU A C 1
ATOM 1150 O O . GLU A 1 155 ? -5.162 6.965 -11.136 1.00 90.19 155 GLU A O 1
ATOM 1155 N N . PRO A 1 156 ? -6.809 6.067 -9.913 1.00 87.88 156 PRO A N 1
ATOM 1156 C CA . PRO A 1 156 ? -6.007 6.088 -8.691 1.00 87.88 156 PRO A CA 1
ATOM 1157 C C . PRO A 1 156 ? -4.709 5.275 -8.795 1.00 87.88 156 PRO A C 1
ATOM 1159 O O . PRO A 1 156 ? -3.679 5.711 -8.298 1.00 87.88 156 PRO A O 1
ATOM 1162 N N . ILE A 1 157 ? -4.731 4.114 -9.458 1.00 88.25 157 ILE A N 1
ATOM 1163 C CA . ILE A 1 157 ? -3.537 3.273 -9.652 1.00 88.25 157 ILE A CA 1
ATOM 1164 C C . ILE A 1 157 ? -2.514 3.994 -10.527 1.00 88.25 157 ILE A C 1
ATOM 1166 O O . ILE A 1 157 ? -1.320 3.951 -10.226 1.00 88.25 157 ILE A O 1
ATOM 1170 N N . TYR A 1 158 ? -2.989 4.650 -11.588 1.00 91.00 158 TYR A N 1
ATOM 1171 C CA . TYR A 1 158 ? -2.144 5.417 -12.493 1.00 91.00 158 TYR A CA 1
ATOM 1172 C C . TYR A 1 158 ? -1.499 6.598 -11.761 1.00 91.00 158 TYR A C 1
ATOM 1174 O O . TYR A 1 158 ? -0.276 6.715 -11.724 1.00 91.00 158 TYR A O 1
ATOM 1182 N N . ASN A 1 159 ? -2.312 7.415 -11.088 1.00 90.38 159 ASN A N 1
ATOM 1183 C CA . ASN A 1 159 ? -1.865 8.633 -10.413 1.00 90.38 159 ASN A CA 1
ATOM 1184 C C . ASN A 1 159 ? -0.857 8.348 -9.289 1.00 90.38 159 ASN A C 1
ATOM 1186 O O . ASN A 1 159 ? 0.104 9.099 -9.129 1.00 90.38 159 ASN A O 1
ATOM 1190 N N . LEU A 1 160 ? -1.017 7.240 -8.554 1.00 90.62 160 LEU A N 1
ATOM 1191 C CA . LEU A 1 160 ? -0.060 6.799 -7.528 1.00 90.62 160 LEU A CA 1
ATOM 1192 C C . LEU A 1 160 ? 1.345 6.503 -8.081 1.00 90.62 160 LEU A C 1
ATOM 1194 O O . LEU A 1 160 ? 2.316 6.518 -7.328 1.00 90.62 160 LEU A O 1
ATOM 1198 N N . GLY A 1 161 ? 1.452 6.221 -9.378 1.00 93.00 161 GLY A N 1
ATOM 1199 C CA . GLY A 1 161 ? 2.710 5.992 -10.075 1.00 93.00 161 GLY A CA 1
ATOM 1200 C C . GLY A 1 161 ? 3.351 7.246 -10.665 1.00 93.00 161 GLY A C 1
ATOM 1201 O O . GLY A 1 161 ? 4.399 7.131 -11.303 1.00 93.00 161 GLY A O 1
ATOM 1202 N N . THR A 1 162 ? 2.729 8.419 -10.509 1.00 93.88 162 THR A N 1
ATOM 1203 C CA . THR A 1 162 ? 3.196 9.656 -11.142 1.00 93.88 162 THR A CA 1
ATOM 1204 C C . THR A 1 162 ? 4.078 10.497 -10.224 1.00 93.88 162 THR A C 1
ATOM 1206 O O . THR A 1 162 ? 3.850 10.597 -9.019 1.00 93.88 162 THR A O 1
ATOM 1209 N N . TYR A 1 163 ? 5.083 11.136 -10.815 1.00 94.62 163 TYR A N 1
ATOM 1210 C CA . TYR A 1 163 ? 5.925 12.145 -10.182 1.00 94.62 163 TYR A CA 1
ATOM 1211 C C . TYR A 1 163 ? 6.092 13.308 -11.161 1.00 94.62 163 TYR A C 1
ATOM 1213 O O . TYR A 1 163 ? 6.376 13.085 -12.335 1.00 94.62 163 TYR A O 1
ATOM 1221 N N . GLU A 1 164 ? 5.844 14.538 -10.701 1.00 94.06 164 GLU A N 1
ATOM 1222 C CA . GLU A 1 164 ? 5.898 15.759 -11.530 1.00 94.06 164 GLU A CA 1
ATOM 1223 C C . GLU A 1 164 ? 5.134 15.647 -12.870 1.00 94.06 164 GLU A C 1
ATOM 1225 O O . GLU A 1 164 ? 5.529 16.197 -13.893 1.00 94.06 164 GLU A O 1
ATOM 1230 N N . GLY A 1 165 ? 4.001 14.934 -12.860 1.00 94.25 165 GLY A N 1
ATOM 1231 C CA . GLY A 1 165 ? 3.115 14.781 -14.019 1.00 94.25 165 GLY A CA 1
ATOM 1232 C C . GLY A 1 165 ? 3.512 13.688 -15.015 1.00 94.25 165 GLY A C 1
ATOM 1233 O O . GLY A 1 165 ? 2.800 13.505 -15.996 1.00 94.25 165 GLY A O 1
ATOM 1234 N N . SER A 1 166 ? 4.598 12.953 -14.769 1.00 96.44 166 SER A N 1
ATOM 1235 C CA . SER A 1 166 ? 5.032 11.816 -15.593 1.00 96.44 166 SER A CA 1
ATOM 1236 C C . SER A 1 166 ? 4.896 10.492 -14.841 1.00 96.44 166 SER A C 1
ATOM 1238 O O . SER A 1 166 ? 5.019 10.459 -13.614 1.00 96.44 166 SER A O 1
ATOM 1240 N N . LEU A 1 167 ? 4.655 9.392 -15.554 1.00 96.31 167 LEU A N 1
ATOM 1241 C CA . LEU A 1 167 ? 4.517 8.056 -14.972 1.00 96.31 167 LEU A CA 1
ATOM 1242 C C . LEU A 1 167 ? 5.887 7.396 -14.752 1.00 96.31 167 LEU A C 1
ATOM 1244 O O . LEU A 1 167 ? 6.686 7.297 -15.679 1.00 96.31 167 LEU A O 1
ATOM 1248 N N . TYR A 1 168 ? 6.135 6.875 -13.550 1.00 96.81 168 TYR A N 1
ATOM 1249 C CA . TYR A 1 168 ? 7.389 6.191 -13.186 1.00 96.81 168 TYR A CA 1
ATOM 1250 C C . TYR A 1 168 ? 7.190 4.820 -12.539 1.00 96.81 168 TYR A C 1
ATOM 1252 O O . TYR A 1 168 ? 8.149 4.077 -12.336 1.00 96.81 168 TYR A O 1
ATOM 1260 N N . GLY A 1 169 ? 5.956 4.459 -12.201 1.00 94.12 169 GLY A N 1
ATOM 1261 C CA . GLY A 1 169 ? 5.647 3.165 -11.613 1.00 94.12 169 GLY A CA 1
ATOM 1262 C C . GLY A 1 169 ? 4.195 2.784 -11.828 1.00 94.12 169 GLY A C 1
ATOM 1263 O O . GLY A 1 169 ? 3.369 3.615 -12.184 1.00 94.12 169 GLY A O 1
ATOM 1264 N N . LEU A 1 170 ? 3.882 1.514 -11.597 1.00 91.44 170 LEU A N 1
ATOM 1265 C CA . LEU A 1 170 ? 2.519 1.001 -11.639 1.00 91.44 170 LEU A CA 1
ATOM 1266 C C . LEU A 1 170 ? 2.227 0.254 -10.344 1.00 91.44 170 LEU A C 1
ATOM 1268 O O . LEU A 1 170 ? 2.996 -0.618 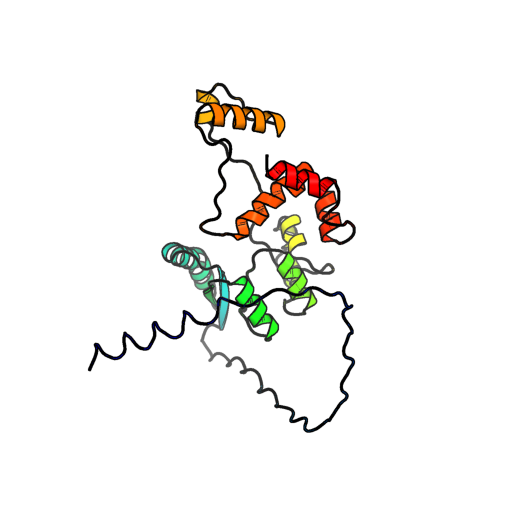-9.941 1.00 91.44 170 LEU A O 1
ATOM 1272 N N . SER A 1 171 ? 1.098 0.569 -9.711 1.00 86.88 171 SER A N 1
ATOM 1273 C CA . SER A 1 171 ? 0.616 -0.228 -8.582 1.00 86.88 171 SER A CA 1
ATOM 1274 C C . SER A 1 171 ? -0.108 -1.469 -9.104 1.00 86.88 171 SER A C 1
ATOM 1276 O O . SER A 1 171 ? -0.978 -1.378 -9.966 1.00 86.88 171 SER A O 1
ATOM 1278 N N . ASN A 1 172 ? 0.227 -2.642 -8.572 1.00 84.88 172 ASN A N 1
ATOM 1279 C CA . ASN A 1 172 ? -0.406 -3.909 -8.953 1.00 84.88 172 ASN A CA 1
ATOM 1280 C C . ASN A 1 172 ? -1.702 -4.198 -8.176 1.00 84.88 172 ASN A C 1
ATOM 1282 O O . ASN A 1 172 ? -2.413 -5.152 -8.486 1.00 84.88 172 ASN A O 1
ATOM 1286 N N . SER A 1 173 ? -1.991 -3.421 -7.134 1.00 83.19 173 SER A N 1
ATOM 1287 C CA . SER A 1 173 ? -3.157 -3.609 -6.279 1.00 83.19 173 SER A CA 1
ATOM 1288 C C . SER A 1 173 ? -3.578 -2.300 -5.617 1.00 83.19 173 SER A C 1
ATOM 1290 O O . SER A 1 173 ? -2.785 -1.369 -5.476 1.00 83.19 173 SER A O 1
ATOM 1292 N N . LEU A 1 174 ? -4.843 -2.248 -5.202 1.00 82.62 174 LEU A N 1
ATOM 1293 C CA . LEU A 1 174 ? -5.349 -1.250 -4.270 1.00 82.62 174 LEU A CA 1
ATOM 1294 C C . LEU A 1 174 ? -5.566 -1.931 -2.925 1.00 82.62 174 LEU A C 1
ATOM 1296 O O . LEU A 1 174 ? -6.202 -2.982 -2.846 1.00 82.62 174 LEU A O 1
ATOM 1300 N N . MET A 1 175 ? -5.051 -1.314 -1.870 1.00 81.12 175 MET A N 1
ATOM 1301 C CA . MET A 1 175 ? -5.253 -1.775 -0.506 1.00 81.12 175 MET A CA 1
ATOM 1302 C C . MET A 1 175 ? -6.290 -0.887 0.171 1.00 81.12 175 MET A C 1
ATOM 1304 O O . MET A 1 175 ? -6.161 0.335 0.189 1.00 81.12 175 MET A O 1
ATOM 1308 N N . VAL A 1 176 ? -7.312 -1.519 0.739 1.00 81.00 176 VAL A N 1
ATOM 1309 C CA . VAL A 1 176 ? -8.359 -0.852 1.515 1.00 81.00 176 VAL A CA 1
ATOM 1310 C C . VAL A 1 176 ? -8.309 -1.348 2.950 1.00 81.00 176 VAL A C 1
ATOM 1312 O O . VAL A 1 176 ? -8.074 -2.531 3.199 1.00 81.00 176 VAL A O 1
ATOM 1315 N N . MET A 1 177 ? -8.531 -0.444 3.901 1.00 81.12 177 MET A N 1
ATOM 1316 C CA . MET A 1 177 ? -8.680 -0.819 5.301 1.00 81.12 177 MET A CA 1
ATOM 1317 C C . MET A 1 177 ? -10.154 -1.013 5.641 1.00 81.12 177 MET A C 1
ATOM 1319 O O . MET A 1 177 ? -11.019 -0.289 5.153 1.00 81.12 177 MET A O 1
ATOM 1323 N N . GLY A 1 178 ? -10.436 -2.000 6.485 1.00 80.56 178 GLY A N 1
ATOM 1324 C CA . GLY A 1 178 ? -11.787 -2.306 6.925 1.00 80.56 178 GLY A CA 1
ATOM 1325 C C . GLY A 1 178 ? -11.794 -3.066 8.242 1.00 80.56 178 GLY A C 1
ATOM 1326 O O . GLY A 1 178 ? -10.798 -3.674 8.636 1.00 80.56 178 GLY A O 1
ATOM 1327 N N . VAL A 1 179 ? -12.942 -3.030 8.915 1.00 84.12 179 VAL A N 1
ATOM 1328 C CA . VAL A 1 179 ? -13.174 -3.767 10.158 1.00 84.12 179 VAL A CA 1
ATOM 1329 C C . VAL A 1 179 ? -13.838 -5.098 9.830 1.00 84.12 179 VAL A C 1
ATOM 1331 O O . VAL A 1 179 ? -14.948 -5.149 9.296 1.00 84.12 179 VAL A O 1
ATOM 1334 N N . PHE A 1 180 ? -13.159 -6.188 10.172 1.00 91.19 180 PHE A N 1
ATOM 1335 C CA . PHE A 1 180 ? -13.721 -7.532 10.100 1.00 91.19 180 PHE A CA 1
ATOM 1336 C C . PHE A 1 180 ? -14.360 -7.894 11.439 1.00 91.19 180 PHE A C 1
ATOM 1338 O O . PHE A 1 180 ? -13.783 -7.654 12.495 1.00 91.19 180 PHE A O 1
ATOM 1345 N N . TYR A 1 181 ? -15.540 -8.510 11.396 1.00 93.44 181 TYR A N 1
ATOM 1346 C CA . TYR A 1 181 ? -16.270 -8.930 12.590 1.00 93.44 181 TYR A CA 1
ATOM 1347 C C . TYR A 1 181 ? -16.814 -10.352 12.440 1.00 93.44 181 TYR A C 1
ATOM 1349 O O . TYR A 1 181 ? -17.096 -10.834 11.338 1.00 93.44 181 TYR A O 1
ATOM 1357 N N . ASN A 1 182 ? -16.993 -11.036 13.571 1.00 95.44 182 ASN A N 1
ATOM 1358 C CA . ASN A 1 182 ? -17.580 -12.369 13.601 1.00 95.44 182 ASN A CA 1
ATOM 1359 C C . ASN A 1 182 ? -19.113 -12.272 13.664 1.00 95.44 182 ASN A C 1
ATOM 1361 O O . ASN A 1 182 ? -19.689 -11.990 14.714 1.00 95.44 182 ASN A O 1
ATOM 1365 N N . LYS A 1 183 ? -19.777 -12.555 12.536 1.00 97.31 183 LYS A N 1
ATOM 1366 C CA . LYS A 1 183 ? -21.247 -12.522 12.411 1.00 97.31 183 LYS A CA 1
ATOM 1367 C C . LYS A 1 183 ? -21.965 -13.392 13.447 1.00 97.31 183 LYS A C 1
ATOM 1369 O O . LYS A 1 183 ? -23.003 -12.987 13.961 1.00 97.31 183 LYS A O 1
ATOM 1374 N N . LYS A 1 184 ? -21.418 -14.571 13.765 1.00 97.12 184 LYS A N 1
ATOM 1375 C CA . LYS A 1 184 ? -22.013 -15.480 14.751 1.00 97.12 184 LYS A CA 1
ATOM 1376 C C . LYS A 1 184 ? -21.937 -14.896 16.160 1.00 97.12 184 LYS A C 1
ATOM 1378 O O . LYS A 1 184 ? -22.923 -14.964 16.879 1.00 97.12 184 LYS A O 1
ATOM 1383 N N . VAL A 1 185 ? -20.814 -14.275 16.528 1.00 96.25 185 VAL A N 1
ATOM 1384 C CA . VAL A 1 185 ? -20.669 -13.623 17.841 1.00 96.25 185 VAL A CA 1
ATOM 1385 C C . VAL A 1 185 ? -21.685 -12.496 18.008 1.00 96.25 185 VAL A C 1
ATOM 1387 O O . VAL A 1 185 ? -22.318 -12.426 19.056 1.00 96.25 185 VAL A O 1
ATOM 1390 N N . LEU A 1 186 ? -21.891 -11.659 16.985 1.00 97.50 186 LEU A N 1
ATOM 1391 C CA . LEU A 1 186 ? -22.923 -10.618 17.039 1.00 97.50 186 LEU A CA 1
ATOM 1392 C C . LEU A 1 186 ? -24.326 -11.228 17.203 1.00 97.50 186 LEU A C 1
ATOM 1394 O O . LEU A 1 186 ? -25.041 -10.889 18.144 1.00 97.50 186 LEU A O 1
ATOM 1398 N N . SER A 1 187 ? -24.675 -12.203 16.356 1.00 97.81 187 SER A N 1
ATOM 1399 C CA . SER A 1 187 ? -25.987 -12.863 16.377 1.00 97.81 187 SER A CA 1
ATOM 1400 C C . SER A 1 187 ? -26.288 -13.581 17.697 1.00 97.81 187 SER A C 1
ATOM 1402 O O . SER A 1 187 ? -27.390 -13.437 18.218 1.00 97.81 187 SER A O 1
ATOM 1404 N N . ASP A 1 188 ? -25.339 -14.346 18.247 1.00 97.69 188 ASP A N 1
ATOM 1405 C CA . ASP A 1 188 ? -25.523 -15.104 19.495 1.00 97.69 188 ASP A CA 1
ATOM 1406 C C . ASP A 1 188 ? -25.759 -14.181 20.704 1.00 97.69 188 ASP A C 1
ATOM 1408 O O . ASP A 1 188 ? -26.319 -14.602 21.715 1.00 97.69 188 ASP A O 1
ATOM 1412 N N . ASN A 1 189 ? -25.321 -12.923 20.608 1.00 97.31 189 ASN A N 1
ATOM 1413 C CA . ASN A 1 189 ? -25.432 -11.929 21.670 1.00 97.31 189 ASN A CA 1
ATOM 1414 C C . ASN A 1 189 ? -26.533 -10.886 21.424 1.00 97.31 189 ASN A C 1
ATOM 1416 O O . ASN A 1 189 ? -26.718 -10.017 22.275 1.00 97.31 189 ASN A O 1
ATOM 1420 N N . GLY A 1 190 ? -27.259 -10.977 20.303 1.00 97.50 190 GLY A N 1
ATOM 1421 C CA . GLY A 1 190 ? -28.292 -10.009 19.929 1.00 97.50 190 GLY A CA 1
ATOM 1422 C C . GLY A 1 190 ? -27.737 -8.619 19.602 1.00 97.50 190 GLY A C 1
ATOM 1423 O O . GLY A 1 190 ? -28.415 -7.625 19.847 1.00 97.50 190 GLY A O 1
ATOM 1424 N N . TRP A 1 191 ? -26.501 -8.539 19.106 1.00 97.81 191 TRP A N 1
ATOM 1425 C CA . TRP A 1 191 ? -25.876 -7.286 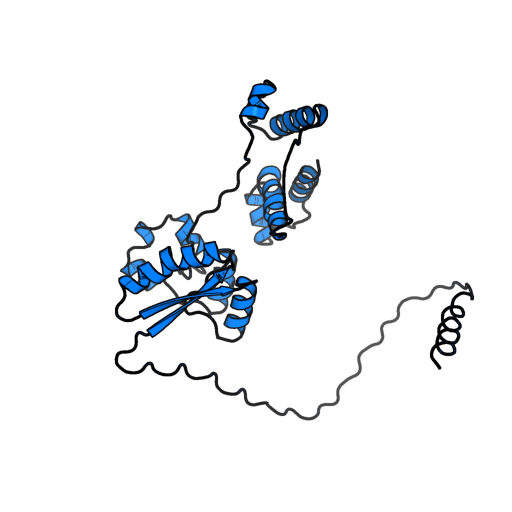18.688 1.00 97.81 191 TRP A CA 1
ATOM 1426 C C . TRP A 1 191 ? -26.029 -7.077 17.184 1.00 97.81 191 TRP A C 1
ATOM 1428 O O . TRP A 1 191 ? -25.804 -7.992 16.392 1.00 97.81 191 TRP A O 1
ATOM 1438 N N . GLU A 1 192 ? -26.365 -5.854 16.793 1.00 96.88 192 GLU A N 1
ATOM 1439 C CA . GLU A 1 192 ? -26.381 -5.438 15.393 1.00 96.88 192 GLU A CA 1
ATOM 1440 C C . GLU A 1 192 ? -24.971 -5.088 14.902 1.00 96.88 192 GLU A C 1
ATOM 1442 O O . GLU A 1 192 ? -24.049 -4.860 15.687 1.00 96.88 192 GLU A O 1
ATOM 1447 N N . VAL A 1 193 ? -24.786 -5.043 13.580 1.00 96.56 193 VAL A N 1
ATOM 1448 C CA . VAL A 1 193 ? -23.515 -4.591 12.995 1.00 96.56 193 VAL A CA 1
ATOM 1449 C C . VAL A 1 193 ? -23.357 -3.089 13.254 1.00 96.56 193 VAL A C 1
ATOM 1451 O O . VAL A 1 193 ? -24.162 -2.328 12.702 1.00 96.56 193 VAL A O 1
ATOM 1454 N N . PRO A 1 194 ? -22.324 -2.651 14.001 1.00 95.00 194 PRO A N 1
ATOM 1455 C CA . PRO A 1 194 ? -22.167 -1.245 14.349 1.00 95.00 194 PRO A CA 1
ATOM 1456 C C . PRO A 1 194 ? -21.942 -0.394 13.096 1.00 95.00 194 PRO A C 1
ATOM 1458 O O . PRO A 1 194 ? -21.271 -0.812 12.144 1.00 95.00 194 PRO A O 1
ATOM 1461 N N . LYS A 1 195 ? -22.535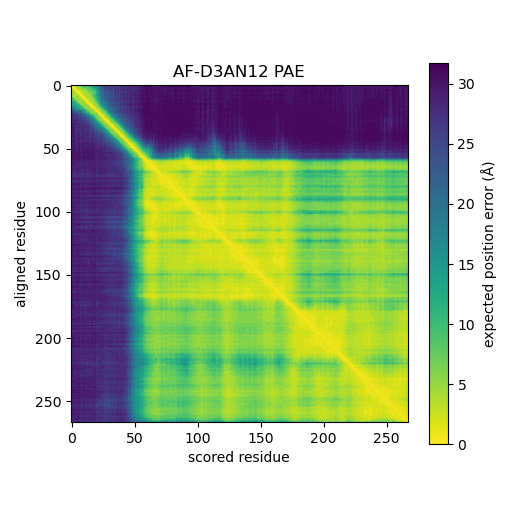 0.795 13.096 1.00 93.75 195 LYS A N 1
ATOM 1462 C CA . LYS A 1 195 ? -22.441 1.829 12.058 1.00 93.75 195 LYS A CA 1
ATOM 1463 C C . LYS A 1 195 ? -21.621 3.024 12.514 1.00 93.75 195 LYS A C 1
ATOM 1465 O O . LYS A 1 195 ? -21.115 3.748 11.662 1.00 93.75 195 LYS A O 1
ATOM 1470 N N . THR A 1 196 ? -21.465 3.201 13.823 1.00 91.94 196 THR A N 1
ATOM 1471 C CA . THR A 1 196 ? -20.622 4.245 14.408 1.00 91.94 196 THR A CA 1
ATOM 1472 C C . THR A 1 196 ? -19.566 3.654 15.335 1.00 91.94 196 THR A C 1
ATOM 1474 O O . THR A 1 196 ? -19.629 2.483 15.726 1.00 91.94 196 THR A O 1
ATOM 1477 N N . ILE A 1 197 ? -18.573 4.471 15.679 1.00 89.00 197 ILE A N 1
ATOM 1478 C CA . ILE A 1 197 ? -17.524 4.087 16.626 1.00 89.00 197 ILE A CA 1
ATOM 1479 C C . ILE A 1 197 ? -18.119 3.887 18.025 1.00 89.00 197 ILE A C 1
ATOM 1481 O O . ILE A 1 197 ? -17.771 2.926 18.700 1.00 89.00 197 ILE A O 1
ATOM 1485 N N . GLU A 1 198 ? -19.092 4.701 18.428 1.00 92.38 198 GLU A N 1
ATOM 1486 C CA . GLU A 1 198 ? -19.760 4.593 19.731 1.00 92.38 198 GLU A CA 1
ATOM 1487 C C . GLU A 1 198 ? -20.560 3.285 19.858 1.00 92.38 198 GLU A C 1
ATOM 1489 O O . GLU A 1 198 ? -20.546 2.628 20.905 1.00 92.38 198 GLU A O 1
ATOM 1494 N N . GLU A 1 199 ? -21.239 2.868 18.784 1.00 95.25 199 GLU A N 1
ATOM 1495 C CA . GLU A 1 199 ? -21.923 1.571 18.728 1.00 95.25 199 GLU A CA 1
ATOM 1496 C C . GLU A 1 199 ? -20.917 0.418 18.800 1.00 95.25 199 GLU A C 1
ATOM 1498 O O . GLU A 1 199 ? -21.130 -0.556 19.528 1.00 95.25 199 GLU A O 1
ATOM 1503 N N . MET A 1 200 ? -19.797 0.544 18.081 1.00 93.50 200 MET A N 1
ATOM 1504 C CA . MET A 1 200 ? -18.715 -0.437 18.112 1.00 93.50 200 MET A CA 1
ATOM 1505 C C . MET A 1 200 ? -18.137 -0.574 19.523 1.00 93.50 200 MET A C 1
ATOM 1507 O O . MET A 1 200 ? -18.033 -1.688 20.027 1.00 93.50 200 MET A O 1
ATOM 1511 N N . GLU A 1 201 ? -17.850 0.533 20.201 1.00 93.06 201 GLU A N 1
ATOM 1512 C CA . GLU A 1 201 ? -17.341 0.554 21.576 1.00 93.06 201 GLU A CA 1
ATOM 1513 C C . GLU A 1 201 ? -18.320 -0.035 22.580 1.00 93.06 201 GLU A C 1
ATOM 1515 O O . GLU A 1 201 ? -17.917 -0.747 23.502 1.00 93.06 201 GLU A O 1
ATOM 1520 N N . THR A 1 202 ? -19.613 0.225 22.395 1.00 96.31 202 THR A N 1
ATOM 1521 C CA . THR A 1 202 ? -20.663 -0.367 23.228 1.00 96.31 202 THR A CA 1
ATOM 1522 C C . THR A 1 202 ? -20.653 -1.890 23.105 1.00 96.31 202 THR A C 1
ATOM 1524 O O . THR A 1 202 ? -20.670 -2.596 24.117 1.00 96.31 202 THR A O 1
ATOM 1527 N N . ILE A 1 203 ? -20.549 -2.410 21.878 1.00 96.94 203 ILE A N 1
ATOM 1528 C CA . ILE A 1 203 ? -20.430 -3.852 21.619 1.00 96.94 203 ILE A CA 1
ATOM 1529 C C . ILE A 1 203 ? -19.118 -4.405 22.189 1.00 96.94 203 ILE A C 1
ATOM 1531 O O . ILE A 1 203 ? -19.125 -5.465 22.812 1.00 96.94 203 ILE A O 1
ATOM 1535 N N . MET 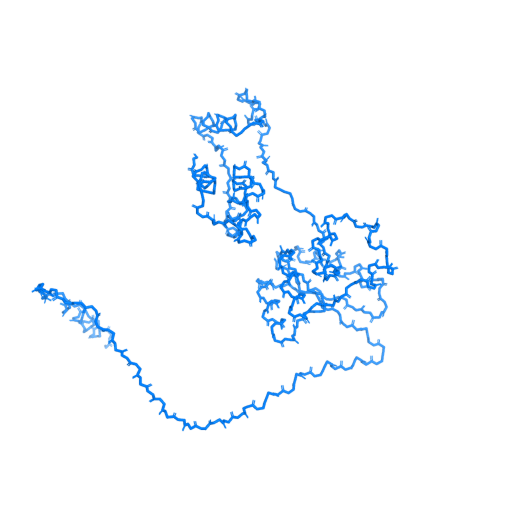A 1 204 ? -17.998 -3.694 22.023 1.00 95.38 204 MET A N 1
ATOM 1536 C CA . MET A 1 204 ? -16.690 -4.107 22.544 1.00 95.38 204 MET A CA 1
ATOM 1537 C C . MET A 1 204 ? -16.685 -4.220 24.071 1.00 95.38 204 MET A C 1
ATOM 1539 O O . MET A 1 204 ? -16.203 -5.225 24.599 1.00 95.38 204 MET A O 1
ATOM 1543 N N . LYS A 1 205 ? -17.266 -3.244 24.779 1.00 96.06 205 LYS A N 1
ATOM 1544 C CA . LYS A 1 205 ? -17.417 -3.271 26.244 1.00 96.06 205 LYS A CA 1
ATOM 1545 C C . LYS A 1 205 ? -18.307 -4.434 26.684 1.00 96.06 205 LYS A C 1
ATOM 1547 O O . LYS A 1 205 ? -17.901 -5.229 27.529 1.00 96.06 205 LYS A O 1
ATOM 1552 N N . ALA A 1 206 ? -19.462 -4.616 26.041 1.00 96.88 206 ALA A N 1
ATOM 1553 C CA . ALA A 1 206 ? -20.363 -5.732 26.335 1.00 96.88 206 ALA A CA 1
ATOM 1554 C C . ALA A 1 206 ? -19.725 -7.109 26.044 1.00 96.88 206 ALA A C 1
ATOM 1556 O O . ALA A 1 206 ? -20.015 -8.095 26.725 1.00 96.88 206 ALA A O 1
ATOM 1557 N N . ALA A 1 207 ? -18.840 -7.196 25.045 1.00 96.75 207 ALA A N 1
ATOM 1558 C CA . ALA A 1 207 ? -18.048 -8.390 24.765 1.00 96.75 207 ALA A CA 1
ATOM 1559 C C . ALA A 1 207 ? -17.035 -8.673 25.881 1.00 96.75 207 ALA A C 1
ATOM 1561 O O . ALA A 1 207 ? -16.971 -9.805 26.366 1.00 96.75 207 ALA A O 1
ATOM 1562 N N . GLN A 1 208 ? -16.306 -7.655 26.341 1.00 95.94 208 GLN A N 1
ATOM 1563 C CA . GLN A 1 208 ? -15.349 -7.784 27.443 1.00 95.94 208 GLN A CA 1
ATOM 1564 C C . GLN A 1 208 ? -16.020 -8.208 28.757 1.00 95.94 208 GLN A C 1
ATOM 1566 O O . GLN A 1 208 ? -15.507 -9.095 29.438 1.00 95.94 208 GLN A O 1
ATOM 1571 N N . GLU A 1 209 ? -17.195 -7.662 29.082 1.00 97.19 209 GLU A N 1
ATOM 1572 C CA . GLU A 1 209 ? -17.986 -8.065 30.260 1.00 97.19 209 GLU A CA 1
ATOM 1573 C C . GLU A 1 209 ? -18.384 -9.551 30.233 1.00 97.19 209 GLU A C 1
ATOM 1575 O O . GLU A 1 209 ? -18.533 -10.185 31.278 1.00 97.19 209 GLU A O 1
ATOM 1580 N N . LYS A 1 210 ? -18.504 -10.132 29.034 1.00 96.88 210 LYS A N 1
ATOM 1581 C CA . LYS A 1 210 ? -18.776 -11.560 28.807 1.00 96.88 210 LYS A CA 1
ATOM 1582 C C . LYS A 1 210 ? -17.506 -12.416 28.691 1.00 96.88 210 LYS A C 1
ATOM 1584 O O . LYS A 1 210 ? -17.605 -13.607 28.397 1.00 96.88 210 LYS A O 1
ATOM 1589 N N . GLY A 1 211 ? -16.321 -11.838 28.897 1.00 96.50 211 GLY A N 1
ATOM 1590 C CA . GLY A 1 211 ? -15.034 -12.527 28.757 1.00 96.50 211 GLY A CA 1
ATOM 1591 C C . GLY A 1 211 ? -14.611 -12.788 27.306 1.00 96.50 211 GLY A C 1
ATOM 1592 O O . GLY A 1 211 ? -13.756 -13.639 27.064 1.00 96.50 211 GLY A O 1
ATOM 1593 N N . LEU A 1 212 ? -15.208 -12.089 26.337 1.00 96.31 212 LEU A N 1
ATOM 1594 C CA . LEU A 1 212 ? -14.841 -12.149 24.921 1.00 96.31 212 LEU A CA 1
ATOM 1595 C C . LEU A 1 212 ? -13.851 -11.028 24.564 1.00 96.31 212 LEU A C 1
ATOM 1597 O O . LEU A 1 212 ? -13.762 -10.004 25.241 1.00 96.31 212 LEU A O 1
ATOM 1601 N N . TYR A 1 213 ? -13.128 -11.192 23.454 1.00 94.06 213 TYR A N 1
ATOM 1602 C CA . TYR A 1 213 ? -12.312 -10.115 22.892 1.00 94.06 213 TYR A CA 1
ATOM 1603 C C . TYR A 1 213 ? -13.198 -9.076 22.192 1.00 94.06 213 TYR A C 1
ATOM 1605 O O . TYR A 1 213 ? -13.951 -9.429 21.287 1.00 94.06 213 TYR A O 1
ATOM 1613 N N . GLY A 1 214 ? -13.079 -7.802 22.580 1.00 91.12 214 GLY A N 1
ATOM 1614 C CA . GLY A 1 214 ? -13.742 -6.685 21.892 1.00 91.12 214 GLY A CA 1
ATOM 1615 C C . GLY A 1 214 ? -13.052 -6.301 20.577 1.00 91.12 214 GLY A C 1
ATOM 1616 O O . GLY A 1 214 ? -13.708 -6.081 19.569 1.00 91.12 214 GLY A O 1
ATOM 1617 N N . SER A 1 215 ? -11.719 -6.293 20.561 1.00 88.31 215 SER A 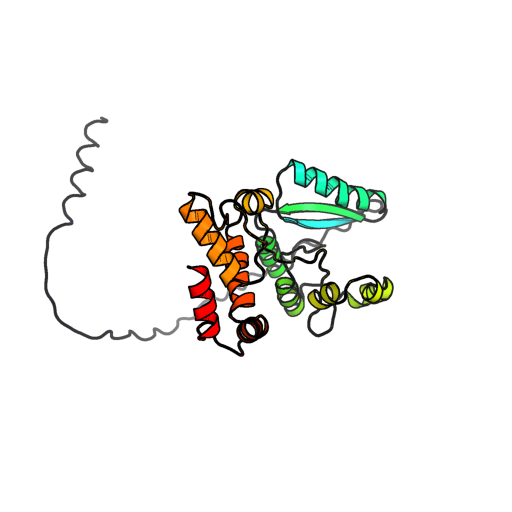N 1
ATOM 1618 C CA . SER A 1 215 ? -10.902 -6.068 19.365 1.00 88.31 215 SER A CA 1
ATOM 1619 C C . SER A 1 215 ? -9.716 -7.027 19.368 1.00 88.31 215 SER A C 1
ATOM 1621 O O . SER A 1 215 ? -9.236 -7.436 20.429 1.00 88.31 215 SER A O 1
ATOM 1623 N N . VAL A 1 216 ? -9.259 -7.410 18.176 1.00 86.81 216 VAL A N 1
ATOM 1624 C CA . VAL A 1 216 ? -8.101 -8.284 17.988 1.00 86.81 216 VAL A CA 1
ATOM 1625 C C . VAL A 1 216 ? -7.173 -7.642 16.970 1.00 86.81 216 VAL A C 1
ATOM 1627 O O . VAL A 1 216 ? -7.539 -7.435 15.817 1.00 86.81 216 VAL A O 1
ATOM 1630 N N . THR A 1 217 ? -5.943 -7.377 17.396 1.00 83.25 217 THR A N 1
ATOM 1631 C CA . THR A 1 217 ? -4.840 -6.954 16.533 1.00 83.25 217 THR A CA 1
ATOM 1632 C C . THR A 1 217 ? -3.611 -7.804 16.839 1.00 83.25 217 THR A C 1
ATOM 1634 O O . THR A 1 217 ? -3.445 -8.297 17.957 1.00 83.25 217 THR A O 1
ATOM 1637 N N . GLY A 1 218 ? -2.757 -8.028 15.843 1.00 83.69 218 GLY A N 1
ATOM 1638 C CA . GLY A 1 218 ? -1.586 -8.887 15.976 1.00 83.69 218 GLY A CA 1
ATOM 1639 C C . GLY A 1 218 ? -0.417 -8.374 15.150 1.00 83.69 218 GLY A C 1
ATOM 1640 O O . GLY A 1 218 ? -0.554 -8.139 13.957 1.00 83.69 218 GLY A O 1
ATOM 1641 N N . ASN A 1 219 ? 0.752 -8.248 15.779 1.00 88.31 219 ASN A N 1
ATOM 1642 C CA . ASN A 1 219 ? 1.960 -7.696 15.151 1.00 88.31 219 ASN A CA 1
ATOM 1643 C C . ASN A 1 219 ? 3.194 -8.608 15.267 1.00 88.31 219 ASN A C 1
ATOM 1645 O O . ASN A 1 219 ? 4.306 -8.200 14.931 1.00 88.31 219 ASN A O 1
ATOM 1649 N N . LYS A 1 220 ? 3.011 -9.855 15.729 1.00 84.31 220 LYS A N 1
ATOM 1650 C CA . LYS A 1 220 ? 4.109 -10.811 15.940 1.00 84.31 220 LYS A CA 1
ATOM 1651 C C . LYS A 1 220 ? 4.874 -11.117 14.647 1.00 84.31 220 LYS A C 1
ATOM 1653 O O . LYS A 1 220 ? 6.090 -11.260 14.697 1.00 84.31 220 LYS A O 1
ATOM 1658 N N . GLY A 1 221 ? 4.165 -11.237 13.520 1.00 77.19 221 GLY A N 1
ATOM 1659 C CA . GLY A 1 221 ? 4.761 -11.545 12.215 1.00 77.19 221 GLY A CA 1
ATOM 1660 C C . GLY A 1 221 ? 5.375 -10.326 11.525 1.00 77.19 221 GLY A C 1
ATOM 1661 O O . GLY A 1 221 ? 6.508 -10.387 11.062 1.00 77.19 221 GLY A O 1
ATOM 1662 N N . TRP A 1 222 ? 4.652 -9.205 11.499 1.00 79.50 222 TRP A N 1
ATOM 1663 C CA . TRP A 1 222 ? 5.081 -7.983 10.821 1.00 79.50 222 TRP A CA 1
ATOM 1664 C C . TRP A 1 222 ? 4.787 -6.766 11.698 1.00 79.50 222 TRP A C 1
ATOM 1666 O O . TRP A 1 222 ? 3.678 -6.241 11.716 1.00 79.50 222 TRP A O 1
ATOM 1676 N N . LYS A 1 223 ? 5.795 -6.323 12.458 1.00 85.31 223 LYS A N 1
ATOM 1677 C CA . LYS A 1 223 ? 5.674 -5.195 13.399 1.00 85.31 223 LYS A CA 1
ATOM 1678 C C . LYS A 1 223 ? 5.189 -3.882 12.762 1.00 85.31 223 LYS A C 1
ATOM 1680 O O . LYS A 1 223 ? 4.424 -3.185 13.431 1.00 85.31 223 LYS A O 1
ATOM 1685 N N . PRO A 1 224 ? 5.572 -3.529 11.515 1.00 83.94 224 PRO A N 1
ATOM 1686 C CA . PRO A 1 224 ? 5.087 -2.303 10.886 1.00 83.94 224 PRO A CA 1
ATOM 1687 C C . PRO A 1 224 ? 3.564 -2.242 10.691 1.00 83.94 224 PRO A C 1
ATOM 1689 O O . PRO A 1 224 ? 3.048 -1.149 10.493 1.00 83.94 224 PRO A O 1
ATOM 1692 N N . VAL A 1 225 ? 2.823 -3.349 10.861 1.00 84.56 225 VAL A N 1
ATOM 1693 C CA . VAL A 1 225 ? 1.345 -3.340 10.879 1.00 84.56 225 VAL A CA 1
ATOM 1694 C C . VAL A 1 225 ? 0.763 -2.365 11.905 1.00 84.56 225 VAL A C 1
ATOM 1696 O O . VAL A 1 225 ? -0.344 -1.867 11.721 1.00 84.56 225 VAL A O 1
ATOM 1699 N N . ASN A 1 226 ? 1.511 -2.040 12.965 1.00 86.50 226 ASN A N 1
ATOM 1700 C CA . ASN A 1 226 ? 1.091 -1.037 13.941 1.00 86.50 226 ASN A CA 1
ATOM 1701 C C . ASN A 1 226 ? 0.854 0.335 13.283 1.00 86.50 226 ASN A C 1
ATOM 1703 O O . ASN A 1 226 ? -0.036 1.054 13.719 1.00 86.50 226 ASN A O 1
ATOM 1707 N N . ALA A 1 227 ? 1.586 0.679 12.215 1.00 85.56 227 ALA A N 1
ATOM 1708 C CA . ALA A 1 227 ? 1.361 1.918 11.472 1.00 85.56 227 ALA A CA 1
ATOM 1709 C C . ALA A 1 227 ? -0.002 1.923 10.761 1.00 85.56 227 ALA A C 1
ATOM 1711 O O . ALA A 1 227 ? -0.669 2.953 10.747 1.00 85.56 227 ALA A O 1
ATOM 1712 N N . ASN A 1 228 ? -0.448 0.771 10.246 1.00 85.38 228 ASN A N 1
ATOM 1713 C CA . ASN A 1 228 ? -1.786 0.618 9.665 1.00 85.38 228 ASN A CA 1
ATOM 1714 C C . ASN A 1 228 ? -2.868 0.750 10.743 1.00 85.38 228 ASN A C 1
ATOM 1716 O O . ASN A 1 228 ? -3.907 1.363 10.524 1.00 85.38 228 ASN A O 1
ATOM 1720 N N . TYR A 1 229 ? -2.613 0.196 11.931 1.00 84.88 229 TYR A N 1
ATOM 1721 C CA . TYR A 1 229 ? -3.541 0.333 13.048 1.00 84.88 229 TYR A CA 1
ATOM 1722 C C . TYR A 1 229 ? -3.661 1.792 13.497 1.00 84.88 229 TYR A C 1
ATOM 1724 O O . TYR A 1 229 ? -4.767 2.305 13.595 1.00 84.88 229 TYR A O 1
ATOM 1732 N N . SER A 1 230 ? -2.547 2.500 13.695 1.00 86.62 230 SER A N 1
ATOM 1733 C CA . SER A 1 230 ? -2.581 3.924 14.049 1.00 86.62 230 SER A CA 1
ATOM 1734 C C . SER A 1 230 ? -3.203 4.783 12.944 1.00 86.62 230 SER A C 1
ATOM 1736 O O . SER A 1 230 ? -3.960 5.703 13.247 1.00 86.62 230 SER A O 1
ATOM 1738 N N . SER A 1 231 ? -2.940 4.482 11.668 1.00 88.31 231 SER A N 1
ATOM 1739 C CA . SER A 1 231 ? -3.496 5.256 10.555 1.00 88.31 231 SER A CA 1
ATOM 1740 C C . SER A 1 231 ? -5.014 5.124 10.431 1.00 88.31 231 SER A C 1
ATOM 1742 O O . SER A 1 231 ? -5.636 6.080 9.969 1.00 88.31 231 SER A O 1
ATOM 1744 N N . LEU A 1 232 ? -5.626 4.020 10.890 1.00 88.94 232 LEU A N 1
ATOM 1745 C CA . LEU A 1 232 ? -7.088 3.912 11.007 1.00 88.94 232 LEU A CA 1
ATOM 1746 C C . LEU A 1 232 ? -7.641 5.043 11.875 1.00 88.94 232 LEU A C 1
ATOM 1748 O O . LEU A 1 232 ? -8.501 5.793 11.424 1.00 88.94 232 LEU A O 1
ATOM 1752 N N . PHE A 1 233 ? -7.116 5.209 13.089 1.00 90.06 233 PHE A N 1
ATOM 1753 C CA . PHE A 1 233 ? -7.601 6.240 14.008 1.00 90.06 233 PHE A CA 1
ATOM 1754 C C . PHE A 1 233 ? -7.291 7.641 13.498 1.00 90.06 233 PHE A C 1
ATOM 1756 O O . PHE A 1 233 ? -8.171 8.494 13.500 1.00 90.06 233 PHE A O 1
ATOM 1763 N N . LEU A 1 234 ? -6.078 7.880 12.993 1.00 93.38 234 LEU A N 1
ATOM 1764 C CA . LEU A 1 234 ? -5.716 9.190 12.448 1.00 93.38 234 LEU A CA 1
ATOM 1765 C C . LEU A 1 234 ? -6.658 9.603 11.306 1.00 93.38 234 LEU A C 1
ATOM 1767 O O . LEU A 1 234 ? -7.183 10.710 11.317 1.00 93.38 234 LEU A O 1
ATOM 1771 N N . ASN A 1 235 ? -6.931 8.710 10.351 1.00 91.81 235 ASN A N 1
ATOM 1772 C CA . ASN A 1 235 ? -7.794 9.044 9.216 1.00 91.81 235 ASN A CA 1
ATOM 1773 C C . ASN A 1 235 ? -9.280 9.115 9.588 1.00 91.81 235 ASN A C 1
ATOM 1775 O O . ASN A 1 235 ? -9.988 9.944 9.025 1.00 91.81 235 ASN A O 1
ATOM 1779 N N . HIS A 1 236 ? -9.769 8.267 10.497 1.00 89.81 236 HIS A N 1
ATOM 1780 C CA . HIS A 1 236 ? -11.200 8.206 10.819 1.00 89.81 236 HIS A CA 1
ATOM 1781 C C . HIS A 1 236 ? -11.634 9.135 11.958 1.00 89.81 236 HIS A C 1
ATOM 1783 O O . HIS A 1 236 ? -12.813 9.473 12.012 1.00 89.81 236 HIS A O 1
ATOM 1789 N N . ILE A 1 237 ? -10.716 9.556 12.836 1.00 92.06 237 ILE A N 1
ATOM 1790 C CA . ILE A 1 237 ? -10.999 10.504 13.925 1.00 92.06 237 ILE A CA 1
ATOM 1791 C C . ILE A 1 237 ? -10.572 11.919 13.532 1.00 92.06 237 ILE A C 1
ATOM 1793 O O . ILE A 1 237 ? -11.408 12.814 13.498 1.00 92.06 237 ILE A O 1
ATOM 1797 N N . ALA A 1 238 ? -9.298 12.126 13.171 1.00 94.50 238 ALA A N 1
ATOM 1798 C CA . ALA A 1 238 ? -8.816 13.458 12.781 1.00 94.50 238 ALA A CA 1
ATOM 1799 C C . ALA A 1 238 ? -9.241 13.857 11.355 1.00 94.50 238 ALA A C 1
ATOM 1801 O O . ALA A 1 238 ? -9.240 15.036 11.011 1.00 94.50 238 ALA A O 1
ATOM 1802 N N . GLY A 1 239 ? -9.601 12.878 10.520 1.00 93.81 239 GLY A N 1
ATOM 1803 C CA . GLY A 1 239 ? -9.997 13.081 9.130 1.00 93.81 239 GLY A CA 1
ATOM 1804 C C . GLY A 1 239 ? -8.816 12.987 8.148 1.00 93.81 239 GLY A C 1
ATOM 1805 O O . GLY A 1 239 ? -7.707 13.443 8.447 1.00 93.81 239 GLY A O 1
ATOM 1806 N N . PRO A 1 240 ? -9.028 12.430 6.940 1.00 92.94 240 PRO A N 1
ATOM 1807 C CA . PRO A 1 240 ? -7.953 12.186 5.974 1.00 92.94 240 PRO A CA 1
ATOM 1808 C C . PRO A 1 240 ? -7.296 13.476 5.465 1.00 92.94 240 PRO A C 1
ATOM 1810 O O . PRO A 1 240 ? -6.094 13.504 5.211 1.00 92.94 240 PRO A O 1
ATOM 1813 N N . GLU A 1 241 ? -8.057 14.566 5.362 1.00 95.31 241 GLU A N 1
ATOM 1814 C CA . GLU A 1 241 ? -7.556 15.883 4.951 1.00 95.31 241 GLU A CA 1
ATOM 1815 C C . GLU A 1 241 ? -6.532 16.421 5.955 1.00 95.31 241 GLU A C 1
ATOM 1817 O O . GLU A 1 241 ? -5.446 16.850 5.567 1.00 95.31 241 GLU A O 1
ATOM 1822 N N . LYS A 1 242 ? -6.817 16.296 7.257 1.00 95.25 242 LYS A N 1
ATOM 1823 C CA . LYS A 1 242 ? -5.914 16.731 8.326 1.00 95.25 242 LYS A CA 1
ATOM 1824 C C . LYS A 1 242 ? -4.627 15.918 8.358 1.00 95.25 242 LYS A C 1
ATOM 1826 O O . LYS A 1 242 ? -3.538 16.465 8.557 1.00 95.25 242 LYS A O 1
ATOM 1831 N N . VAL A 1 243 ? -4.743 14.607 8.140 1.00 95.38 243 VAL A N 1
ATOM 1832 C CA . VAL A 1 243 ? -3.581 13.722 7.993 1.00 95.38 243 VAL A CA 1
ATOM 1833 C C . VAL A 1 243 ? -2.745 14.163 6.791 1.00 95.38 243 VAL A C 1
ATOM 1835 O O . VAL A 1 243 ? -1.521 14.255 6.894 1.00 95.38 243 VAL A O 1
ATOM 1838 N N . TYR A 1 244 ? -3.387 14.501 5.672 1.00 93.56 244 TYR A N 1
ATOM 1839 C CA . TYR A 1 244 ? -2.703 14.942 4.461 1.00 93.56 244 TYR A CA 1
ATOM 1840 C C . TYR A 1 244 ? -2.000 16.301 4.621 1.00 93.56 244 TYR A C 1
ATOM 1842 O O . TYR A 1 244 ? -0.855 16.448 4.191 1.00 93.56 244 TYR A O 1
ATOM 1850 N N . GLU A 1 245 ? -2.611 17.270 5.309 1.00 95.69 245 GLU A N 1
ATOM 1851 C CA . GLU A 1 245 ? -1.952 18.528 5.703 1.00 95.69 245 GLU A CA 1
ATOM 1852 C C . GLU A 1 245 ? -0.680 18.266 6.527 1.00 95.69 245 GLU A C 1
ATOM 1854 O O . GLU A 1 245 ? 0.360 18.885 6.288 1.00 95.69 245 GLU A O 1
ATOM 1859 N N . CYS A 1 246 ? -0.726 17.317 7.470 1.00 95.81 246 CYS A N 1
ATOM 1860 C CA . CYS A 1 246 ? 0.451 16.941 8.259 1.00 95.81 246 CYS A CA 1
ATOM 1861 C C . CYS A 1 246 ? 1.542 16.291 7.396 1.00 95.81 246 CYS A C 1
ATOM 1863 O O . CYS A 1 246 ? 2.722 16.604 7.560 1.00 95.81 246 CYS A O 1
ATOM 1865 N N . LEU A 1 247 ? 1.165 15.418 6.455 1.00 91.94 247 LEU A N 1
ATOM 1866 C CA . LEU A 1 247 ? 2.103 14.769 5.531 1.00 91.94 247 LEU A CA 1
ATOM 1867 C C . LEU A 1 247 ? 2.803 15.773 4.605 1.00 91.94 247 LEU A C 1
ATOM 1869 O O . LEU A 1 247 ? 3.984 15.603 4.309 1.00 91.94 247 LEU A O 1
ATOM 1873 N N . LYS A 1 248 ? 2.104 16.836 4.192 1.00 92.12 248 LYS A N 1
ATOM 1874 C CA . LYS A 1 248 ? 2.673 17.938 3.398 1.00 92.12 248 LYS A CA 1
ATOM 1875 C C . LYS A 1 248 ? 3.476 18.948 4.226 1.00 92.12 248 LYS A C 1
ATOM 1877 O O . LYS A 1 248 ? 4.086 19.851 3.661 1.00 92.12 248 LYS A O 1
ATOM 1882 N N . GLY A 1 249 ? 3.474 18.824 5.554 1.00 95.19 249 GLY A N 1
ATOM 1883 C CA . GLY A 1 249 ? 4.107 19.788 6.458 1.00 95.19 249 GLY A CA 1
ATOM 1884 C C . GLY A 1 249 ? 3.336 21.105 6.617 1.00 95.19 249 GLY A C 1
ATOM 1885 O O . GLY A 1 249 ? 3.874 22.060 7.174 1.00 95.19 249 GLY A O 1
ATOM 1886 N N . GLU A 1 250 ? 2.084 21.165 6.160 1.00 97.06 250 GLU A N 1
ATOM 1887 C CA . GLU A 1 250 ? 1.188 22.323 6.305 1.00 97.06 250 GLU A CA 1
ATOM 1888 C C . GLU A 1 250 ? 0.573 22.394 7.714 1.00 97.06 250 GLU A C 1
ATOM 1890 O O . GLU A 1 250 ? 0.227 23.473 8.197 1.00 97.06 250 GLU A O 1
ATOM 1895 N N . ALA A 1 251 ? 0.493 21.254 8.406 1.00 96.19 251 ALA A N 1
ATOM 1896 C CA . ALA A 1 251 ? 0.080 21.149 9.801 1.00 96.19 251 ALA A CA 1
ATOM 1897 C C . ALA A 1 251 ? 1.111 20.373 10.637 1.00 96.19 251 ALA A C 1
ATOM 1899 O O . ALA A 1 251 ? 1.876 19.551 10.133 1.00 96.19 251 ALA A O 1
ATOM 1900 N N . LYS A 1 252 ? 1.139 20.628 11.951 1.00 96.38 252 LYS A N 1
ATOM 1901 C CA . LYS A 1 252 ? 1.991 19.879 12.888 1.00 96.38 252 LYS A CA 1
ATOM 1902 C C . LYS A 1 252 ? 1.296 18.603 13.348 1.00 96.38 252 LYS A C 1
ATOM 1904 O O . LYS A 1 252 ? 0.121 18.644 13.689 1.00 96.38 252 LYS A O 1
ATOM 1909 N N . TRP A 1 253 ? 2.055 17.519 13.494 1.00 95.50 253 TRP A N 1
ATOM 1910 C CA . TRP A 1 253 ? 1.559 16.229 13.992 1.00 95.50 253 TRP A CA 1
ATOM 1911 C C . TRP A 1 253 ? 1.037 16.246 15.434 1.00 95.50 253 TRP A C 1
ATOM 1913 O O . TRP A 1 253 ? 0.263 15.377 15.802 1.00 95.50 253 TRP A O 1
ATOM 1923 N N . ASN A 1 254 ? 1.437 17.215 16.260 1.00 95.31 254 ASN A N 1
ATOM 1924 C CA . ASN A 1 254 ? 0.972 17.342 17.645 1.00 95.31 254 ASN A CA 1
ATOM 1925 C C . ASN A 1 254 ? -0.229 18.293 17.798 1.00 95.31 254 ASN A C 1
ATOM 1927 O O . ASN A 1 254 ? -0.426 18.862 18.872 1.00 95.31 254 ASN A O 1
ATOM 1931 N N . ASN A 1 255 ? -0.991 18.519 16.724 1.00 95.50 255 ASN A N 1
ATOM 1932 C CA . ASN A 1 255 ? -2.223 19.299 16.788 1.00 95.50 255 ASN A CA 1
ATOM 1933 C C . ASN A 1 255 ? -3.326 18.548 17.576 1.00 95.50 255 ASN A C 1
ATOM 1935 O O . ASN A 1 255 ? -3.231 17.327 17.726 1.00 95.50 255 ASN A O 1
ATOM 1939 N N . PRO A 1 256 ? -4.355 19.256 18.087 1.00 96.81 256 PRO A N 1
ATOM 1940 C CA . PRO A 1 256 ? -5.409 18.650 18.903 1.00 96.81 256 PRO 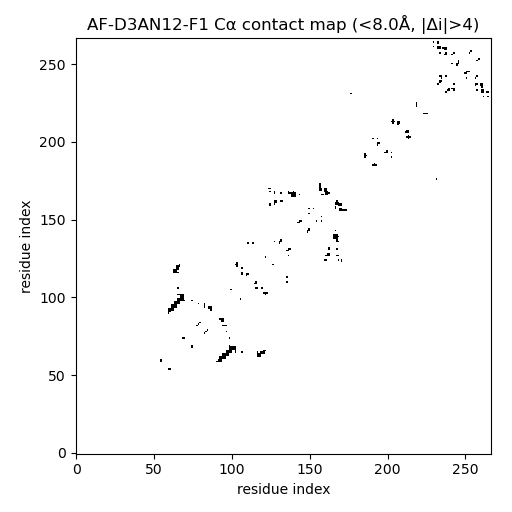A CA 1
ATOM 1941 C C . PRO A 1 256 ? -6.111 17.457 18.245 1.00 96.81 256 PRO A C 1
ATOM 1943 O O . PRO A 1 256 ? -6.292 16.448 18.917 1.00 96.81 256 PRO A O 1
ATOM 1946 N N . ASP A 1 257 ? -6.411 17.528 16.946 1.00 95.44 257 ASP A N 1
ATOM 1947 C CA . ASP A 1 257 ? -7.126 16.472 16.213 1.00 95.44 257 ASP A CA 1
ATOM 1948 C C . ASP A 1 257 ? -6.303 15.169 16.166 1.00 95.44 257 ASP A C 1
ATOM 1950 O O . ASP A 1 257 ? -6.811 14.073 16.405 1.00 95.44 257 ASP A O 1
ATOM 1954 N N . MET A 1 258 ? -4.990 15.279 15.924 1.00 95.88 258 MET A N 1
ATOM 1955 C CA . MET A 1 258 ? -4.075 14.127 15.927 1.00 95.88 258 MET A CA 1
ATOM 1956 C C . MET A 1 258 ? -3.914 13.531 17.328 1.00 95.88 258 MET A C 1
ATOM 1958 O O . MET A 1 258 ? -3.837 12.311 17.482 1.00 95.88 258 MET A O 1
ATOM 1962 N N . VAL A 1 259 ? -3.861 14.383 18.357 1.00 94.94 259 VAL A N 1
ATOM 1963 C CA . VAL A 1 259 ? -3.785 13.940 19.756 1.00 94.94 259 VAL A CA 1
ATOM 1964 C C . VAL A 1 259 ? -5.068 13.216 20.161 1.00 94.94 259 VAL A C 1
ATOM 1966 O O . VAL A 1 259 ? -4.990 12.160 20.787 1.00 94.94 259 VAL A O 1
ATOM 1969 N N . GLU A 1 260 ? -6.233 13.735 19.777 1.00 94.75 260 GLU A N 1
ATOM 1970 C CA . GLU A 1 260 ? -7.528 13.095 20.014 1.00 94.75 260 GLU A CA 1
ATOM 1971 C C . GLU A 1 260 ? -7.598 11.717 19.351 1.00 94.75 260 GLU A C 1
ATOM 1973 O O . GLU A 1 260 ? -7.908 10.733 20.020 1.00 94.75 260 GLU A O 1
ATOM 1978 N N . ALA A 1 261 ? -7.213 11.618 18.077 1.00 94.25 261 ALA A N 1
ATOM 1979 C CA . ALA A 1 261 ? -7.171 10.349 17.356 1.00 94.25 261 ALA A CA 1
ATOM 1980 C C . ALA A 1 261 ? -6.275 9.302 18.040 1.00 94.25 261 ALA A C 1
ATOM 1982 O O . ALA A 1 261 ? -6.645 8.131 18.153 1.00 94.25 261 ALA A O 1
ATOM 1983 N N . LEU A 1 262 ? -5.101 9.711 18.530 1.00 92.00 262 LEU A N 1
ATOM 1984 C CA . LEU A 1 262 ? -4.200 8.810 19.250 1.00 92.00 262 LEU A CA 1
ATOM 1985 C C . LEU A 1 262 ? -4.752 8.407 20.619 1.00 92.00 262 LEU A C 1
ATOM 1987 O O . LEU A 1 262 ? -4.672 7.229 20.968 1.00 92.00 262 LEU A O 1
ATOM 1991 N N . ASN A 1 263 ? -5.345 9.338 21.367 1.00 92.56 263 ASN A N 1
ATOM 1992 C CA . ASN A 1 263 ? -6.003 9.019 22.635 1.00 92.56 263 ASN A CA 1
ATOM 1993 C C . ASN A 1 263 ? -7.144 8.023 22.418 1.00 92.56 263 ASN A C 1
ATOM 1995 O O . ASN A 1 263 ? -7.233 7.037 23.145 1.00 92.56 263 ASN A O 1
ATOM 1999 N N . LYS A 1 264 ? -7.935 8.212 21.355 1.00 89.12 264 LYS A N 1
ATOM 2000 C CA . LYS A 1 264 ? -9.022 7.306 20.987 1.00 89.12 264 LYS A CA 1
ATOM 2001 C C . LYS A 1 264 ? -8.540 5.886 20.691 1.00 89.12 264 LYS A C 1
ATOM 2003 O O . LYS A 1 264 ? -9.228 4.928 21.005 1.00 89.12 264 LYS A O 1
ATOM 2008 N N . SER A 1 265 ? -7.338 5.738 20.133 1.00 86.50 265 SER A N 1
ATOM 2009 C CA . SER A 1 265 ? -6.744 4.420 19.867 1.00 86.50 265 SER A CA 1
ATOM 2010 C C . SER A 1 265 ? -6.345 3.631 21.123 1.00 86.50 265 SER A C 1
ATOM 2012 O O . SER A 1 265 ? -6.091 2.428 21.022 1.00 86.50 265 SER A O 1
ATOM 2014 N N . ALA A 1 266 ? -6.247 4.302 22.277 1.00 83.25 266 ALA A N 1
ATOM 2015 C CA . ALA A 1 266 ? -5.856 3.708 23.554 1.00 83.25 266 ALA A CA 1
ATOM 2016 C C . ALA A 1 266 ? -7.047 3.301 24.441 1.00 83.25 266 ALA A C 1
ATOM 2018 O O . ALA A 1 266 ? -6.830 2.593 25.428 1.00 83.25 266 ALA A O 1
ATOM 2019 N N . GLU A 1 267 ? -8.258 3.764 24.116 1.00 79.38 267 GLU A N 1
ATOM 2020 C CA . GLU A 1 267 ? -9.522 3.400 24.780 1.00 79.38 267 GLU A CA 1
ATOM 2021 C C . GLU A 1 267 ? -9.979 1.978 24.411 1.00 79.38 267 GLU A C 1
ATOM 2023 O O . GLU A 1 267 ? -10.518 1.296 25.315 1.00 79.38 267 GLU A O 1
#